Protein AF-A0A975PNK2-F1 (afdb_monomer_lite)

Organism: NCBI:txid2829501

pLDDT: mean 80.33, std 20.35, range [33.38, 98.0]

Structure (mmCIF, N/CA/C/O backbone):
data_AF-A0A975PNK2-F1
#
_entry.id   AF-A0A975PNK2-F1
#
loop_
_atom_site.group_PDB
_atom_site.id
_atom_site.type_symbol
_atom_site.label_atom_id
_atom_site.label_alt_id
_atom_site.label_comp_id
_atom_site.label_asym_id
_atom_site.label_entity_id
_atom_site.label_seq_id
_atom_site.pdbx_PDB_ins_code
_atom_site.Cartn_x
_atom_site.Cartn_y
_atom_site.Cartn_z
_atom_site.occupancy
_atom_site.B_iso_or_equiv
_atom_site.auth_seq_id
_atom_site.auth_comp_id
_atom_site.auth_asym_id
_atom_site.auth_atom_id
_atom_site.pdbx_PDB_model_num
ATOM 1 N N . MET A 1 1 ? -70.128 20.654 39.897 1.00 52.03 1 MET A N 1
ATOM 2 C CA . MET A 1 1 ? -69.441 19.421 39.437 1.00 52.03 1 MET A CA 1
ATOM 3 C C . MET A 1 1 ? -69.394 19.370 37.904 1.00 52.03 1 MET A C 1
ATOM 5 O O . MET A 1 1 ? -70.321 18.824 37.330 1.00 52.03 1 MET A O 1
ATOM 9 N N . ARG A 1 2 ? -68.395 19.964 37.215 1.00 53.97 2 ARG A N 1
ATOM 10 C CA . ARG A 1 2 ? -68.144 19.715 35.762 1.00 53.97 2 ARG A CA 1
ATOM 11 C C . ARG A 1 2 ? -66.896 20.403 35.161 1.00 53.97 2 ARG A C 1
ATOM 13 O O . ARG A 1 2 ? -66.920 20.783 34.005 1.00 53.97 2 ARG A O 1
ATOM 20 N N . MET A 1 3 ? -65.796 20.596 35.894 1.00 50.62 3 MET A N 1
ATOM 21 C CA . MET A 1 3 ? -64.597 21.249 35.306 1.00 50.62 3 MET A CA 1
ATOM 22 C C . MET A 1 3 ? -63.250 20.620 35.673 1.00 50.62 3 MET A C 1
ATOM 24 O O . MET A 1 3 ? -62.228 21.007 35.120 1.00 50.62 3 MET A O 1
ATOM 28 N N . ARG A 1 4 ? -63.224 19.601 36.540 1.00 52.56 4 ARG A N 1
ATOM 29 C CA . ARG A 1 4 ? -61.967 19.041 37.065 1.00 52.56 4 ARG A CA 1
ATOM 30 C C . ARG A 1 4 ? -61.404 17.856 36.269 1.00 52.56 4 ARG A C 1
ATOM 32 O O . ARG A 1 4 ? -60.333 17.375 36.599 1.00 52.56 4 ARG A O 1
ATOM 39 N N . ASN A 1 5 ? -62.102 17.418 35.214 1.00 48.91 5 ASN A N 1
ATOM 40 C CA . ASN A 1 5 ? -61.759 16.206 34.453 1.00 48.91 5 ASN A CA 1
ATOM 41 C C . ASN A 1 5 ? -61.168 16.466 33.056 1.00 48.91 5 ASN A C 1
ATOM 43 O O . ASN A 1 5 ? -60.906 15.519 32.327 1.00 48.91 5 ASN A O 1
ATOM 47 N N . ARG A 1 6 ? -60.979 17.733 32.658 1.00 50.03 6 ARG A N 1
ATOM 48 C CA . ARG A 1 6 ? -60.412 18.084 31.340 1.00 50.03 6 ARG A CA 1
ATOM 49 C C . ARG A 1 6 ? -58.911 18.382 31.371 1.00 50.03 6 ARG A C 1
ATOM 51 O O . ARG A 1 6 ? -58.264 18.269 30.340 1.00 50.03 6 ARG A O 1
ATOM 58 N N . PHE A 1 7 ? -58.349 18.695 32.540 1.00 49.88 7 PHE A N 1
ATOM 59 C CA . PHE A 1 7 ? -56.922 19.011 32.671 1.00 49.88 7 PHE A CA 1
ATOM 60 C C . PHE A 1 7 ? -56.021 17.773 32.749 1.00 49.88 7 PHE A C 1
ATOM 62 O O . PHE A 1 7 ? -54.889 17.824 32.283 1.00 49.88 7 PHE A O 1
ATOM 69 N N . LEU A 1 8 ? -56.520 16.640 33.259 1.00 49.03 8 LEU A N 1
ATOM 70 C CA . LEU A 1 8 ? -55.708 15.422 33.375 1.00 49.03 8 LEU A CA 1
ATOM 71 C C . LEU A 1 8 ? -55.442 14.743 32.019 1.00 49.03 8 LEU A C 1
ATOM 73 O O . LEU A 1 8 ? -54.399 14.126 31.832 1.00 49.03 8 LEU A O 1
ATOM 77 N N . ALA A 1 9 ? -56.359 14.891 31.058 1.00 51.78 9 ALA A N 1
ATOM 78 C CA . ALA A 1 9 ? -56.217 14.299 29.727 1.00 51.78 9 ALA A CA 1
ATOM 79 C C . ALA A 1 9 ? -55.150 15.002 28.867 1.00 51.78 9 ALA A C 1
ATOM 81 O O . ALA A 1 9 ? -54.620 14.401 27.938 1.00 51.78 9 ALA A O 1
ATOM 82 N N . LEU A 1 10 ? -54.810 16.257 29.182 1.00 51.44 10 LEU A N 1
ATOM 83 C CA . LEU A 1 10 ? -53.887 17.061 28.376 1.00 51.44 10 LEU A CA 1
ATOM 84 C C . LEU A 1 10 ? -52.414 16.865 28.773 1.00 51.44 10 LEU A C 1
ATOM 86 O O . LEU A 1 10 ? -51.530 17.112 27.961 1.00 51.44 10 LEU A O 1
ATOM 90 N N . VAL A 1 11 ? -52.141 16.362 29.983 1.00 52.81 11 VAL A N 1
ATOM 91 C CA . VAL A 1 11 ? -50.771 16.077 30.453 1.00 52.81 11 VAL A CA 1
ATOM 92 C C . VAL A 1 11 ? -50.306 14.677 30.030 1.00 52.81 11 VAL A C 1
ATOM 94 O O . VAL A 1 11 ? -49.138 14.499 29.697 1.00 52.81 11 VAL A O 1
ATOM 97 N N . LEU A 1 12 ? -51.210 13.691 29.950 1.00 49.44 12 LEU A N 1
ATOM 98 C CA . LEU A 1 12 ? -50.848 12.320 29.555 1.00 49.44 12 LEU A CA 1
ATOM 99 C C . LEU A 1 12 ? -50.609 12.143 28.042 1.00 49.44 12 LEU A C 1
ATOM 101 O O . LEU A 1 12 ? -49.953 11.188 27.640 1.00 49.44 12 LEU A O 1
ATOM 105 N N . GLY A 1 13 ? -51.112 13.054 27.201 1.00 52.12 13 GLY A N 1
ATOM 106 C CA . GLY A 1 13 ? -50.924 12.999 25.744 1.00 52.12 13 GLY A CA 1
ATOM 107 C C . GLY A 1 13 ? -49.575 13.538 25.247 1.00 52.12 13 GLY A C 1
ATOM 108 O O . GLY A 1 13 ? -49.188 13.250 24.119 1.00 52.12 13 GLY A O 1
ATOM 109 N N . GLY A 1 14 ? -48.846 14.303 26.068 1.00 50.75 14 GLY A N 1
ATOM 110 C CA . GLY A 1 14 ? -47.602 14.968 25.655 1.00 50.75 14 GLY A CA 1
ATOM 111 C C . GLY A 1 14 ? -46.345 14.092 25.699 1.00 50.75 14 GLY A C 1
ATOM 112 O O . GLY A 1 14 ? -45.368 14.398 25.023 1.00 50.75 14 GLY A O 1
ATOM 113 N N . MET A 1 15 ? -46.350 12.991 26.460 1.00 53.91 15 MET A N 1
ATOM 114 C CA . MET A 1 15 ? -45.151 12.159 26.670 1.00 53.91 15 MET A CA 1
ATOM 115 C C . MET A 1 15 ? -44.898 11.099 25.585 1.00 53.91 15 MET A C 1
ATOM 117 O O . MET A 1 15 ? -43.818 10.520 25.552 1.00 53.91 15 MET A O 1
ATOM 121 N N . LEU A 1 16 ? -45.841 10.865 24.666 1.00 53.50 16 LEU A N 1
ATOM 122 C CA . LEU A 1 16 ? -45.687 9.889 23.572 1.00 53.50 16 LEU A CA 1
ATOM 123 C C . LEU A 1 16 ? -45.170 10.502 22.260 1.00 53.50 16 LEU A C 1
ATOM 125 O O . LEU A 1 16 ? -44.978 9.785 21.283 1.00 53.50 16 LEU A O 1
ATOM 129 N N . ALA A 1 17 ? -44.893 11.808 22.242 1.00 49.78 17 ALA A N 1
ATOM 130 C CA . ALA A 1 17 ? -44.307 12.506 21.098 1.00 49.78 17 ALA A CA 1
ATOM 131 C C . ALA A 1 17 ? -42.778 12.655 21.209 1.00 49.78 17 ALA A C 1
ATOM 133 O O . ALA A 1 17 ? -42.197 13.570 20.625 1.00 49.78 17 ALA A O 1
ATOM 134 N N . ALA A 1 18 ? -42.105 11.752 21.928 1.00 57.41 18 ALA A N 1
ATOM 135 C CA . ALA A 1 18 ? -40.677 11.533 21.735 1.00 57.41 18 ALA A CA 1
ATOM 136 C C . ALA A 1 18 ? -40.495 10.823 20.387 1.00 57.41 18 ALA A C 1
ATOM 138 O O . ALA A 1 18 ? -40.277 9.615 20.318 1.00 57.41 18 ALA A O 1
ATOM 139 N N . GLY A 1 19 ? -40.664 11.578 19.297 1.00 59.12 19 GLY A N 1
ATOM 140 C CA . GLY A 1 19 ? -40.259 11.127 17.979 1.00 59.12 19 GLY A CA 1
ATOM 141 C C . GLY A 1 19 ? -38.812 10.682 18.096 1.00 59.12 19 GLY A C 1
ATOM 142 O O . GLY A 1 19 ? -37.966 11.450 18.557 1.00 59.12 19 GLY A O 1
ATOM 143 N N . THR A 1 20 ? -38.530 9.429 17.741 1.00 57.19 20 THR A N 1
ATOM 144 C CA . THR A 1 20 ? -37.154 8.992 17.556 1.00 57.19 20 THR A CA 1
ATOM 145 C C . THR A 1 20 ? -36.560 9.974 16.564 1.00 57.19 20 THR A C 1
ATOM 147 O O . THR A 1 20 ? -36.955 9.971 15.395 1.00 57.19 20 THR A O 1
ATOM 150 N N . ALA A 1 21 ? -35.680 10.858 17.030 1.00 58.59 21 ALA A N 1
ATOM 151 C CA . ALA A 1 21 ? -34.795 11.579 16.147 1.00 58.59 21 ALA A CA 1
ATOM 152 C C . ALA A 1 21 ? -33.975 10.480 15.480 1.00 58.59 21 ALA A C 1
ATOM 154 O O . ALA A 1 21 ? -33.000 9.981 16.037 1.00 58.59 21 ALA A O 1
ATOM 155 N N . GLN A 1 22 ? -34.470 10.022 14.331 1.00 54.81 22 GLN A N 1
ATOM 156 C CA . GLN A 1 22 ? -33.715 9.295 13.338 1.00 54.81 22 GLN A CA 1
ATOM 157 C C . GLN A 1 22 ? -32.619 10.287 12.978 1.00 54.81 22 GLN A C 1
ATOM 159 O O . GLN A 1 22 ? -32.809 11.141 12.116 1.00 54.81 22 GLN A O 1
ATOM 164 N N . ALA A 1 23 ? -31.532 10.283 13.758 1.00 57.59 23 ALA A N 1
ATOM 165 C CA . ALA A 1 23 ? -30.304 10.936 13.369 1.00 57.59 23 ALA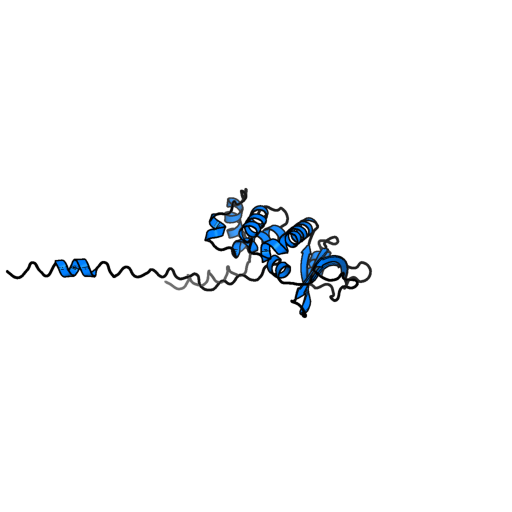 A CA 1
ATOM 166 C C . ALA A 1 23 ? -30.079 10.403 11.969 1.00 57.59 23 ALA A C 1
ATOM 168 O O . ALA A 1 23 ? -29.980 9.183 11.825 1.00 57.59 23 ALA A O 1
ATOM 169 N N . CYS A 1 24 ? -30.188 11.284 10.970 1.00 55.19 24 CYS A N 1
ATOM 170 C CA . CYS A 1 24 ? -30.027 10.929 9.576 1.00 55.19 24 CYS A CA 1
ATOM 171 C C . CYS A 1 24 ? -28.773 10.074 9.534 1.00 55.19 24 CYS A C 1
ATOM 173 O O . CYS A 1 24 ? -27.677 10.593 9.763 1.00 55.19 24 CYS A O 1
ATOM 175 N N . ALA A 1 25 ? -28.951 8.756 9.394 1.00 52.91 25 ALA A N 1
ATOM 176 C CA . ALA A 1 25 ? -27.829 7.856 9.283 1.00 52.91 25 ALA A CA 1
ATOM 177 C C . ALA A 1 25 ? -27.028 8.455 8.140 1.00 52.91 25 ALA A C 1
ATOM 179 O O . ALA A 1 25 ? -27.616 8.769 7.103 1.00 52.91 25 ALA A O 1
ATOM 180 N N . PHE A 1 26 ? -25.757 8.761 8.389 1.00 57.25 26 PHE A N 1
ATOM 181 C CA . PHE A 1 26 ? -24.857 9.315 7.392 1.00 57.25 26 PHE A CA 1
ATOM 182 C C . PHE A 1 26 ? -24.770 8.252 6.291 1.00 57.25 26 PHE A C 1
ATOM 184 O O . PHE A 1 26 ? -24.004 7.298 6.371 1.00 57.25 26 PHE A O 1
ATOM 191 N N . HIS A 1 27 ? -25.717 8.308 5.362 1.00 50.09 27 HIS A N 1
ATOM 192 C CA . HIS A 1 27 ? -25.987 7.263 4.401 1.00 50.09 27 HIS A CA 1
ATOM 193 C C . HIS A 1 27 ? -25.069 7.551 3.223 1.00 50.09 27 HIS A C 1
ATOM 195 O O . HIS A 1 27 ? -25.204 8.594 2.585 1.00 50.09 27 HIS A O 1
ATOM 201 N N . GLY A 1 28 ? -24.144 6.633 2.942 1.00 52.41 28 GLY A N 1
ATOM 202 C CA . GLY A 1 28 ? -23.618 6.492 1.586 1.00 52.41 28 GLY A CA 1
ATOM 203 C C . GLY A 1 28 ? -22.132 6.740 1.353 1.00 52.41 28 GLY A C 1
ATOM 204 O O . GLY A 1 28 ? -21.769 6.918 0.196 1.00 52.41 28 GLY A O 1
ATOM 205 N N . TYR A 1 29 ? -21.260 6.721 2.366 1.00 64.44 29 TYR A N 1
ATOM 206 C CA . TYR A 1 29 ? -19.831 6.533 2.087 1.00 64.44 29 TYR A CA 1
ATOM 207 C C . TYR A 1 29 ? -19.440 5.077 2.335 1.00 64.44 29 TYR A C 1
ATOM 209 O O . TYR A 1 29 ? -19.309 4.650 3.480 1.00 64.44 29 TYR A O 1
ATOM 217 N N . THR A 1 30 ? -19.288 4.310 1.254 1.00 67.88 30 THR A N 1
ATOM 218 C CA . THR A 1 30 ? -18.562 3.037 1.279 1.00 67.88 30 THR A CA 1
ATOM 219 C C . THR A 1 30 ? -17.113 3.359 0.927 1.00 67.88 30 THR A C 1
ATOM 221 O O . THR A 1 30 ? -16.853 3.745 -0.215 1.00 67.88 30 THR A O 1
ATOM 224 N N . PRO A 1 31 ? -16.173 3.260 1.879 1.00 71.19 31 PRO A N 1
ATOM 225 C CA . PRO A 1 31 ? -14.774 3.534 1.601 1.00 71.19 31 PRO A CA 1
ATOM 226 C C . PRO A 1 31 ? -14.265 2.594 0.511 1.00 71.19 31 PRO A C 1
ATOM 228 O O . PRO A 1 31 ? -14.557 1.398 0.526 1.00 71.19 31 PRO A O 1
ATOM 231 N N . ASN A 1 32 ? -13.468 3.123 -0.418 1.00 80.94 32 ASN A N 1
ATOM 232 C CA . ASN A 1 32 ? -12.784 2.275 -1.389 1.00 80.94 32 ASN A CA 1
ATOM 233 C C . ASN A 1 32 ? -11.847 1.295 -0.656 1.00 80.94 32 ASN A C 1
ATOM 235 O O . ASN A 1 32 ? -11.165 1.727 0.290 1.00 80.94 32 ASN A O 1
ATOM 239 N N . PRO A 1 33 ? -11.734 0.035 -1.123 1.00 86.88 33 PRO A N 1
ATOM 240 C CA . PRO A 1 33 ? -10.763 -0.919 -0.600 1.00 86.88 33 PRO A CA 1
ATOM 241 C C . PRO A 1 33 ? -9.358 -0.314 -0.539 1.00 86.88 33 PRO A C 1
ATOM 243 O O . PRO A 1 33 ? -8.929 0.412 -1.447 1.00 86.88 33 PRO A O 1
ATOM 246 N N . THR A 1 34 ? -8.650 -0.540 0.560 1.00 92.62 34 THR A N 1
ATOM 247 C CA . THR A 1 34 ? -7.260 -0.103 0.724 1.00 92.62 34 THR A CA 1
ATOM 248 C C . THR A 1 34 ? -6.310 -1.145 0.170 1.00 92.62 34 THR A C 1
ATOM 250 O O . THR A 1 34 ? -6.695 -2.272 -0.131 1.00 92.62 34 THR A O 1
ATOM 253 N N . LEU A 1 35 ? -5.031 -0.772 0.100 1.00 92.94 35 LEU A N 1
ATOM 254 C CA . LEU A 1 35 ? -3.950 -1.710 -0.170 1.00 92.94 35 LEU A CA 1
ATOM 255 C C . LEU A 1 35 ? -4.011 -2.925 0.764 1.00 92.94 35 LEU A C 1
ATOM 257 O O . LEU A 1 35 ? -3.839 -4.044 0.303 1.00 92.94 35 LEU A O 1
ATOM 261 N N . VAL A 1 36 ? -4.315 -2.724 2.049 1.00 93.94 36 VAL A N 1
ATOM 262 C CA . VAL A 1 36 ? -4.419 -3.831 3.004 1.00 93.94 36 VAL A CA 1
ATOM 263 C C . VAL A 1 36 ? -5.571 -4.760 2.634 1.00 93.94 36 VAL A C 1
ATOM 265 O O . VAL A 1 36 ? -5.380 -5.962 2.662 1.00 93.94 36 VAL A O 1
ATOM 268 N N . ASP A 1 37 ? -6.735 -4.257 2.216 1.00 91.62 37 ASP A N 1
ATOM 269 C CA . ASP A 1 37 ? -7.829 -5.152 1.799 1.00 91.62 37 ASP A CA 1
ATOM 270 C C . ASP A 1 37 ? -7.468 -5.971 0.567 1.00 91.62 37 ASP A C 1
ATOM 272 O O . ASP A 1 37 ? -7.806 -7.150 0.495 1.00 91.62 37 ASP A O 1
ATOM 276 N N . VAL A 1 38 ? -6.758 -5.365 -0.389 1.00 89.69 38 VAL A N 1
ATOM 277 C CA . VAL A 1 38 ? -6.241 -6.088 -1.555 1.00 89.69 38 VAL A CA 1
ATOM 278 C C . VAL A 1 38 ? -5.294 -7.194 -1.096 1.00 89.69 38 VAL A C 1
ATOM 280 O O . VAL A 1 38 ? -5.476 -8.344 -1.478 1.00 89.69 38 VAL A O 1
ATOM 283 N N . LEU A 1 39 ? -4.349 -6.878 -0.209 1.00 91.94 39 LEU A N 1
ATOM 284 C CA . LEU A 1 39 ? -3.411 -7.848 0.357 1.00 91.94 39 LEU A CA 1
ATOM 285 C C . LEU A 1 39 ? -4.099 -8.968 1.148 1.00 91.94 39 LEU A C 1
ATOM 287 O O . LEU A 1 39 ? -3.699 -10.122 1.052 1.00 91.94 39 LEU A O 1
ATOM 291 N N . LEU A 1 40 ? -5.143 -8.652 1.916 1.00 90.19 40 LEU A N 1
ATOM 292 C CA . LEU A 1 40 ? -5.890 -9.638 2.697 1.00 90.19 40 LEU A CA 1
ATOM 293 C C . LEU A 1 40 ? -6.836 -10.489 1.836 1.00 90.19 40 LEU A C 1
ATOM 295 O O . LEU A 1 40 ? -7.262 -11.539 2.303 1.00 90.19 40 LEU A O 1
ATOM 299 N N . SER A 1 41 ? -7.198 -10.059 0.626 1.00 87.19 41 SER A N 1
ATOM 300 C CA . SER A 1 41 ? -8.166 -10.769 -0.229 1.00 87.19 41 SER A CA 1
ATOM 301 C C . SER A 1 41 ? -7.544 -11.503 -1.415 1.00 87.19 41 SER A C 1
ATOM 303 O O . SER A 1 41 ? -8.196 -12.365 -2.001 1.00 87.19 41 SER A O 1
ATOM 305 N N . THR A 1 42 ? -6.303 -11.184 -1.776 1.00 88.00 42 THR A N 1
ATOM 306 C CA . THR A 1 42 ? -5.601 -11.830 -2.887 1.00 88.00 42 THR A CA 1
ATOM 307 C C . THR A 1 42 ? -4.839 -13.078 -2.440 1.00 88.00 42 THR A C 1
ATOM 309 O O . THR A 1 42 ? -4.334 -13.175 -1.322 1.00 88.00 42 THR A O 1
ATOM 312 N N . GLU A 1 43 ? -4.726 -14.037 -3.353 1.00 88.50 43 GLU A N 1
ATOM 313 C CA . GLU A 1 43 ? -3.989 -15.287 -3.156 1.00 88.50 43 GLU A CA 1
ATOM 314 C C . GLU A 1 43 ? -2.547 -15.205 -3.670 1.00 88.50 43 GLU A C 1
ATOM 316 O O . GLU A 1 43 ? -1.767 -16.134 -3.461 1.00 88.50 43 GLU A O 1
ATOM 321 N N . GLN A 1 44 ? -2.193 -14.140 -4.399 1.00 93.00 44 GLN A N 1
ATOM 322 C CA . GLN A 1 44 ? -0.873 -14.000 -5.006 1.00 93.00 44 GLN A CA 1
ATOM 323 C C . GLN A 1 44 ? -0.383 -12.560 -4.927 1.00 93.00 44 GLN A C 1
ATOM 325 O O . GLN A 1 44 ? -0.997 -11.644 -5.478 1.00 93.00 44 GLN A O 1
ATOM 330 N N . VAL A 1 45 ? 0.754 -12.385 -4.258 1.00 95.06 45 VAL A N 1
ATOM 331 C CA . VAL A 1 45 ? 1.411 -11.092 -4.060 1.00 95.06 45 VAL A CA 1
ATOM 332 C C . VAL A 1 45 ? 2.900 -11.273 -4.249 1.00 95.06 45 VAL A C 1
ATOM 334 O O . VAL A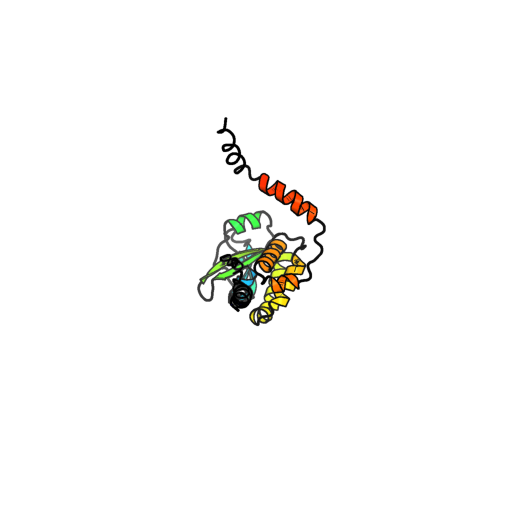 1 45 ? 3.505 -12.166 -3.654 1.00 95.06 45 VAL A O 1
ATOM 337 N N . ALA A 1 46 ? 3.505 -10.380 -5.020 1.00 96.50 46 ALA A N 1
ATOM 338 C CA . ALA A 1 46 ? 4.940 -10.365 -5.212 1.00 96.50 46 ALA A CA 1
ATOM 339 C C . ALA A 1 46 ? 5.496 -8.945 -5.183 1.00 96.50 46 ALA A C 1
ATOM 341 O O . ALA A 1 46 ? 4.811 -7.958 -5.454 1.00 96.50 46 ALA A O 1
ATOM 342 N N . ILE A 1 47 ? 6.774 -8.873 -4.850 1.00 97.75 47 ILE A N 1
ATOM 343 C CA . ILE A 1 47 ? 7.603 -7.690 -4.959 1.00 97.75 47 ILE A CA 1
ATOM 344 C C . ILE A 1 47 ? 8.482 -7.888 -6.182 1.00 97.75 47 ILE A C 1
ATOM 346 O O . ILE A 1 47 ? 9.153 -8.914 -6.335 1.00 97.75 47 ILE A O 1
ATOM 350 N N . VAL A 1 48 ? 8.485 -6.888 -7.048 1.00 97.94 48 VAL A N 1
ATOM 351 C CA . VAL A 1 48 ? 9.285 -6.866 -8.266 1.00 97.94 48 VAL A CA 1
ATOM 352 C C . VAL A 1 48 ? 10.091 -5.579 -8.330 1.00 97.94 48 VAL A C 1
ATOM 354 O O . VAL A 1 48 ? 9.772 -4.593 -7.670 1.00 97.94 48 VAL A O 1
ATOM 357 N N . LYS A 1 49 ? 11.143 -5.565 -9.138 1.00 96.94 49 LYS A N 1
ATOM 358 C CA . LYS A 1 49 ? 11.936 -4.364 -9.418 1.00 96.94 49 LYS A CA 1
ATOM 359 C C . LYS A 1 49 ? 12.015 -4.145 -10.912 1.00 96.94 49 LYS A C 1
ATOM 361 O O . LYS A 1 49 ? 11.876 -5.090 -11.688 1.00 96.94 49 LYS A O 1
ATOM 366 N N . ARG A 1 50 ? 12.263 -2.907 -11.336 1.00 96.50 50 ARG A N 1
ATOM 367 C CA . ARG A 1 50 ? 12.435 -2.618 -12.761 1.00 96.50 50 ARG A CA 1
ATOM 368 C C . ARG A 1 50 ? 13.588 -3.443 -13.332 1.00 96.50 50 ARG A C 1
ATOM 370 O O . ARG A 1 50 ? 14.679 -3.431 -12.761 1.00 96.50 50 ARG A O 1
ATOM 377 N N . SER A 1 51 ? 13.350 -4.120 -14.455 1.00 95.19 51 SER A N 1
ATOM 378 C CA . SER A 1 51 ? 14.391 -4.941 -15.064 1.00 95.19 51 SER A CA 1
ATOM 379 C C . SER A 1 51 ? 15.503 -4.072 -15.646 1.00 95.19 51 SER A C 1
ATOM 381 O O . SER A 1 51 ? 15.259 -3.058 -16.310 1.00 95.19 51 SER A O 1
ATOM 383 N N . ALA A 1 52 ? 16.747 -4.477 -15.391 1.00 92.44 52 ALA A N 1
ATOM 384 C CA . ALA A 1 52 ? 17.916 -3.861 -16.014 1.00 92.44 52 ALA A CA 1
ATOM 385 C C . ALA A 1 52 ? 18.099 -4.332 -17.468 1.00 92.44 52 ALA A C 1
ATOM 387 O O . ALA A 1 52 ? 18.704 -3.619 -18.269 1.00 92.44 52 ALA A O 1
ATOM 388 N N . ALA A 1 53 ? 17.580 -5.520 -17.801 1.00 93.56 53 ALA A N 1
ATOM 389 C CA . ALA A 1 53 ? 17.671 -6.111 -19.132 1.00 93.56 53 ALA A CA 1
ATOM 390 C C . ALA A 1 53 ? 16.552 -5.615 -20.064 1.00 93.56 53 ALA A C 1
ATOM 392 O O . ALA A 1 53 ? 16.817 -5.333 -21.232 1.00 93.56 53 ALA A O 1
ATOM 393 N N . ASP A 1 54 ? 15.326 -5.457 -19.548 1.00 93.56 54 ASP A N 1
ATOM 394 C CA . ASP A 1 54 ? 14.198 -4.871 -20.282 1.00 93.56 54 ASP A CA 1
ATOM 395 C C . ASP A 1 54 ? 13.610 -3.660 -19.533 1.00 93.56 54 ASP A C 1
ATOM 397 O O . ASP A 1 54 ? 12.866 -3.827 -18.568 1.00 93.56 54 ASP A O 1
ATOM 401 N N . PRO A 1 55 ? 13.835 -2.418 -20.002 1.00 89.94 55 PRO A N 1
ATOM 402 C CA . PRO A 1 55 ? 13.274 -1.224 -19.370 1.00 89.94 55 PRO A CA 1
ATOM 403 C C . PRO A 1 55 ? 11.738 -1.191 -19.290 1.00 89.94 55 PRO A C 1
ATOM 405 O O . PRO A 1 55 ? 11.184 -0.357 -18.564 1.00 89.94 55 PRO A O 1
ATOM 408 N N . ARG A 1 56 ? 11.036 -2.025 -20.064 1.00 93.69 56 ARG A N 1
ATOM 409 C CA . ARG A 1 56 ? 9.570 -2.141 -20.037 1.00 93.69 56 ARG A CA 1
ATOM 410 C C . ARG A 1 56 ? 9.079 -3.283 -19.150 1.00 93.69 56 ARG A C 1
ATOM 412 O O . ARG A 1 56 ? 7.871 -3.388 -18.960 1.00 93.69 56 ARG A O 1
ATOM 419 N N . GLY A 1 57 ? 9.984 -4.100 -18.622 1.00 95.56 57 GLY A N 1
ATOM 420 C CA . GLY A 1 57 ? 9.679 -5.266 -17.808 1.00 95.56 57 GLY A CA 1
ATOM 421 C C . GLY A 1 57 ? 10.112 -5.125 -16.352 1.00 95.56 57 GLY A C 1
ATOM 422 O O . GLY A 1 57 ? 10.697 -4.126 -15.915 1.00 95.56 57 GLY A O 1
ATOM 423 N N . TYR A 1 58 ? 9.827 -6.188 -15.613 1.00 97.31 58 TYR A N 1
ATOM 424 C CA . TYR A 1 58 ? 10.133 -6.347 -14.203 1.00 97.31 58 TYR A CA 1
ATOM 425 C C . TYR A 1 58 ? 10.922 -7.638 -13.979 1.00 97.31 58 TYR A C 1
ATOM 427 O O . TYR A 1 58 ? 10.666 -8.636 -14.648 1.00 97.31 58 TYR A O 1
ATOM 435 N N . ASP A 1 59 ? 11.828 -7.616 -13.004 1.00 96.56 59 ASP A N 1
ATOM 436 C CA . ASP A 1 59 ? 12.469 -8.816 -12.469 1.00 96.56 59 ASP A CA 1
ATOM 437 C C . ASP A 1 59 ? 11.840 -9.144 -11.099 1.00 96.56 59 ASP A C 1
ATOM 439 O O . ASP A 1 59 ? 11.640 -8.222 -10.291 1.00 96.56 59 ASP A O 1
ATOM 443 N N . PRO A 1 60 ? 11.537 -10.421 -10.798 1.00 96.69 60 PRO A N 1
ATOM 444 C CA . PRO A 1 60 ? 11.020 -10.807 -9.491 1.00 96.69 60 PRO A CA 1
ATOM 445 C C . PRO A 1 60 ? 12.073 -10.576 -8.398 1.00 96.69 60 PRO A C 1
ATOM 447 O O . PRO A 1 60 ? 13.269 -10.793 -8.604 1.00 96.69 60 PRO A O 1
ATOM 450 N N . VAL A 1 61 ? 11.624 -10.111 -7.231 1.00 96.44 61 VAL A N 1
ATOM 451 C CA . VAL A 1 61 ? 12.471 -9.907 -6.042 1.00 96.44 61 VAL A CA 1
ATOM 452 C C . VAL A 1 61 ? 12.077 -10.879 -4.940 1.00 96.44 61 VAL A C 1
ATOM 454 O O . VAL A 1 61 ? 12.935 -11.571 -4.402 1.00 96.44 61 VAL A O 1
ATOM 457 N N . ALA A 1 62 ? 10.788 -10.928 -4.607 1.00 96.06 62 ALA A N 1
ATOM 458 C CA . ALA A 1 62 ? 10.253 -11.815 -3.584 1.00 96.06 62 ALA A CA 1
ATOM 459 C C . ALA A 1 62 ? 8.783 -12.128 -3.865 1.00 96.06 62 ALA A C 1
ATOM 461 O O . ALA A 1 62 ? 8.055 -11.293 -4.398 1.00 96.06 62 ALA A O 1
ATOM 462 N N . THR A 1 63 ? 8.328 -13.309 -3.459 1.00 95.62 63 THR A N 1
ATOM 463 C CA . THR A 1 63 ? 6.900 -13.652 -3.440 1.00 95.62 63 THR A CA 1
ATOM 464 C C . THR A 1 63 ? 6.431 -13.628 -1.991 1.00 95.62 63 THR A C 1
ATOM 466 O O . THR A 1 63 ? 7.000 -14.329 -1.158 1.00 95.62 63 THR A O 1
ATOM 469 N N . LEU A 1 64 ? 5.433 -12.797 -1.680 1.00 94.31 64 LEU A N 1
ATOM 470 C CA . LEU A 1 64 ? 4.892 -12.667 -0.322 1.00 94.31 64 LEU A CA 1
ATOM 471 C C . LEU A 1 64 ? 3.806 -13.714 -0.053 1.00 94.31 64 LEU A C 1
ATOM 473 O O . LEU A 1 64 ? 3.720 -14.233 1.055 1.00 94.31 64 LEU A O 1
ATOM 477 N N . VAL A 1 65 ? 2.987 -14.026 -1.064 1.00 92.94 65 VAL A N 1
ATOM 478 C CA . VAL A 1 65 ? 1.935 -15.055 -1.009 1.00 92.94 65 VAL A CA 1
ATOM 479 C C . VAL A 1 65 ? 1.825 -15.718 -2.374 1.00 92.94 65 VAL A C 1
ATOM 481 O O . VAL A 1 65 ? 1.903 -15.038 -3.398 1.00 92.94 65 VAL A O 1
ATOM 484 N N . GLY A 1 66 ? 1.601 -17.030 -2.379 1.00 91.81 66 GLY A N 1
ATOM 485 C CA . GLY A 1 66 ? 1.429 -17.819 -3.593 1.00 91.81 66 GLY A CA 1
ATOM 486 C C . GLY A 1 66 ? 2.721 -18.497 -4.067 1.00 91.81 66 GLY A C 1
ATOM 487 O O . GLY A 1 66 ? 3.721 -18.506 -3.348 1.00 91.81 66 GLY A O 1
ATOM 488 N N . PRO A 1 67 ? 2.689 -19.132 -5.251 1.00 91.88 67 PRO A N 1
ATOM 489 C CA . PRO A 1 67 ? 3.860 -19.782 -5.830 1.00 91.88 67 PRO A CA 1
ATOM 490 C C . PRO A 1 67 ? 4.916 -18.753 -6.242 1.00 91.88 67 PRO A C 1
ATOM 492 O O . PRO A 1 67 ? 4.580 -17.651 -6.672 1.00 91.88 67 PRO A O 1
ATOM 495 N N . GLU A 1 68 ? 6.188 -19.141 -6.149 1.00 93.62 68 GLU A N 1
ATOM 496 C CA . GLU A 1 68 ? 7.310 -18.292 -6.548 1.00 93.62 68 GLU A CA 1
ATOM 497 C C . GLU A 1 68 ? 7.212 -17.886 -8.026 1.00 93.62 68 GLU A C 1
ATOM 499 O O . GLU A 1 68 ? 7.005 -18.727 -8.905 1.00 93.62 68 GLU A O 1
ATOM 504 N N . LEU A 1 69 ? 7.367 -16.588 -8.295 1.00 91.00 69 LEU A N 1
ATOM 505 C CA . LEU A 1 69 ? 7.379 -16.050 -9.652 1.00 91.00 69 LEU A CA 1
ATOM 506 C C . LEU A 1 69 ? 8.767 -16.157 -10.286 1.00 91.00 69 LEU A C 1
ATOM 508 O O . LEU A 1 69 ? 9.718 -15.526 -9.828 1.00 91.00 69 LEU A O 1
ATOM 512 N N . THR A 1 70 ? 8.856 -16.885 -11.397 1.00 89.62 70 THR A N 1
ATOM 513 C CA . THR A 1 70 ? 10.049 -16.921 -12.258 1.00 89.62 70 THR A CA 1
ATOM 514 C C . THR A 1 70 ? 10.061 -15.807 -13.299 1.00 89.62 70 THR A C 1
ATOM 516 O O . THR A 1 70 ? 11.122 -15.331 -13.695 1.00 89.62 70 THR A O 1
ATOM 519 N N . ASP A 1 71 ? 8.879 -15.391 -13.741 1.00 90.06 71 ASP A N 1
ATOM 520 C CA . ASP A 1 71 ? 8.644 -14.356 -14.735 1.00 90.06 71 ASP A CA 1
ATOM 521 C C . ASP A 1 71 ? 7.479 -13.467 -14.293 1.00 90.06 71 ASP A C 1
ATOM 523 O O . ASP A 1 71 ? 6.557 -13.903 -13.603 1.00 90.06 71 ASP A O 1
ATOM 527 N N . VAL A 1 72 ? 7.546 -12.184 -14.653 1.00 92.81 72 VAL A N 1
ATOM 528 C CA . VAL A 1 72 ? 6.552 -11.188 -14.246 1.00 92.81 72 VAL A CA 1
ATOM 529 C C . VAL A 1 72 ? 5.602 -10.930 -15.420 1.00 92.81 72 VAL A C 1
ATOM 531 O O . VAL A 1 72 ? 6.013 -10.318 -16.408 1.00 92.81 72 VAL A O 1
ATOM 534 N N . PRO A 1 73 ? 4.328 -11.359 -15.351 1.00 89.44 73 PRO A N 1
ATOM 535 C CA . PRO A 1 73 ? 3.402 -11.335 -16.488 1.00 89.44 73 PRO A CA 1
ATOM 536 C C . PRO A 1 73 ? 2.721 -9.965 -16.675 1.00 89.44 73 PRO A C 1
ATOM 538 O O . PRO A 1 73 ? 1.532 -9.884 -16.988 1.00 89.44 73 PRO A O 1
ATOM 541 N N . LEU A 1 74 ? 3.460 -8.874 -16.462 1.00 94.25 74 LEU A N 1
ATOM 542 C CA . LEU A 1 74 ? 3.022 -7.504 -16.720 1.00 94.25 74 LEU A CA 1
ATOM 543 C C . LEU A 1 74 ? 4.216 -6.603 -17.060 1.00 94.25 74 LEU A C 1
ATOM 545 O O . LEU A 1 74 ? 5.329 -6.805 -16.576 1.00 94.25 74 LEU A O 1
ATOM 549 N N . GLY A 1 75 ? 3.968 -5.593 -17.892 1.00 95.25 75 GLY A N 1
ATOM 550 C CA . GLY A 1 75 ? 4.932 -4.528 -18.165 1.00 95.25 75 GLY A CA 1
ATOM 551 C C . GLY A 1 75 ? 4.796 -3.365 -17.184 1.00 95.25 75 GLY A C 1
ATOM 552 O O . GLY A 1 75 ? 3.780 -3.228 -16.507 1.00 95.25 75 GLY A O 1
ATOM 553 N N . VAL A 1 76 ? 5.807 -2.497 -17.160 1.00 96.94 76 VAL A N 1
ATOM 554 C CA . VAL A 1 76 ? 5.827 -1.282 -16.333 1.00 96.94 76 VAL A CA 1
ATOM 555 C C . VAL A 1 76 ? 4.730 -0.314 -16.790 1.00 96.94 76 VAL A C 1
ATOM 557 O O . VAL A 1 76 ? 4.771 0.196 -17.916 1.00 96.94 76 VAL A O 1
ATOM 560 N N . GLY A 1 77 ? 3.772 -0.027 -15.909 1.00 96.25 77 GLY A N 1
ATOM 561 C CA . GLY A 1 77 ? 2.694 0.927 -16.147 1.00 96.25 77 GLY A CA 1
ATOM 562 C C . GLY A 1 77 ? 3.173 2.388 -16.173 1.00 96.25 77 GLY A C 1
ATOM 563 O O . GLY A 1 77 ? 4.252 2.706 -15.663 1.00 96.25 77 GLY A O 1
ATOM 564 N N . PRO A 1 78 ? 2.396 3.330 -16.746 1.00 95.56 78 PRO A N 1
ATOM 565 C CA . PRO A 1 78 ? 2.809 4.733 -16.855 1.00 95.56 78 PRO A CA 1
ATOM 566 C C . PRO A 1 78 ? 3.069 5.407 -15.501 1.00 95.56 78 PRO A C 1
ATOM 568 O O . PRO A 1 78 ? 4.040 6.151 -15.356 1.00 95.56 78 PRO A O 1
ATOM 571 N N . GLU A 1 79 ? 2.226 5.138 -14.500 1.00 93.50 79 GLU A N 1
ATOM 572 C CA . GLU A 1 79 ? 2.372 5.713 -13.158 1.00 93.50 79 GLU A CA 1
ATOM 573 C C . GLU A 1 79 ? 3.612 5.165 -12.447 1.00 93.50 79 GLU A C 1
ATOM 575 O O . GLU A 1 79 ? 4.422 5.939 -11.924 1.00 93.50 79 GLU A O 1
ATOM 580 N N . ALA A 1 80 ? 3.816 3.844 -12.499 1.00 95.81 80 ALA A N 1
ATOM 581 C CA . ALA A 1 80 ? 5.014 3.214 -11.967 1.00 95.81 80 ALA A CA 1
ATOM 582 C C . ALA A 1 80 ? 6.275 3.725 -12.674 1.00 95.81 80 ALA A C 1
ATOM 584 O O . ALA A 1 80 ? 7.244 4.078 -12.007 1.00 95.81 80 ALA A O 1
ATOM 585 N N . ALA A 1 81 ? 6.255 3.876 -14.003 1.00 95.94 81 ALA A N 1
ATOM 586 C CA . ALA A 1 81 ? 7.382 4.410 -14.767 1.00 95.94 81 ALA A CA 1
ATOM 587 C C . ALA A 1 81 ? 7.792 5.821 -14.309 1.00 95.94 81 ALA A C 1
ATOM 589 O O . ALA A 1 81 ? 8.986 6.107 -14.188 1.00 95.94 81 ALA A O 1
ATOM 590 N N . ILE A 1 82 ? 6.822 6.700 -14.030 1.00 95.69 82 ILE A N 1
ATOM 591 C CA . ILE A 1 82 ? 7.086 8.050 -13.509 1.00 95.69 82 ILE A CA 1
ATOM 592 C C . ILE A 1 82 ? 7.743 7.968 -12.127 1.00 95.69 82 ILE A C 1
ATOM 594 O O . ILE A 1 82 ? 8.766 8.620 -11.898 1.00 95.69 82 ILE A O 1
ATOM 598 N N . ARG A 1 83 ? 7.195 7.151 -11.218 1.00 94.88 83 ARG A N 1
ATOM 599 C CA . ARG A 1 83 ? 7.726 7.005 -9.853 1.00 94.88 83 ARG A CA 1
ATOM 600 C C . ARG A 1 83 ? 9.111 6.360 -9.834 1.00 94.88 83 ARG A C 1
ATOM 602 O O . ARG A 1 83 ? 10.008 6.896 -9.193 1.00 94.88 83 ARG A O 1
ATOM 609 N N . LEU A 1 84 ? 9.324 5.295 -10.601 1.00 95.69 84 LEU A N 1
ATOM 610 C CA . LEU A 1 84 ? 10.612 4.606 -10.733 1.00 95.69 84 LEU A CA 1
ATOM 611 C C . LEU A 1 84 ? 11.682 5.491 -11.382 1.00 95.69 84 LEU A C 1
ATOM 613 O O . LEU A 1 84 ? 12.861 5.367 -11.071 1.00 95.69 84 LEU A O 1
ATOM 617 N N . LYS A 1 85 ? 11.305 6.435 -12.254 1.00 94.75 85 LYS A N 1
ATOM 618 C CA . LYS A 1 85 ? 12.254 7.438 -12.758 1.00 94.75 85 LYS A CA 1
ATOM 619 C C . LYS A 1 85 ? 12.722 8.388 -11.650 1.00 94.75 85 LYS A C 1
ATOM 621 O O . LYS A 1 85 ? 13.886 8.778 -11.645 1.00 94.75 85 LYS A O 1
ATOM 626 N N . ALA A 1 86 ? 11.827 8.775 -10.742 1.00 93.88 86 ALA A N 1
ATOM 627 C CA . ALA A 1 86 ? 12.163 9.618 -9.595 1.00 93.88 86 ALA A CA 1
ATOM 628 C C . ALA A 1 86 ? 12.908 8.842 -8.492 1.00 93.88 86 ALA A C 1
ATOM 630 O O . ALA A 1 86 ? 13.709 9.431 -7.770 1.00 93.88 86 ALA A O 1
ATOM 631 N N . GLN A 1 87 ? 12.656 7.536 -8.374 1.00 93.81 87 GLN A N 1
ATOM 632 C CA . GLN A 1 87 ? 13.227 6.644 -7.364 1.00 93.81 87 GLN A CA 1
ATOM 633 C C . GLN A 1 87 ? 13.685 5.321 -8.013 1.00 93.81 87 GLN A C 1
ATOM 635 O O . GLN A 1 87 ? 12.976 4.319 -7.935 1.00 93.81 87 GLN A O 1
ATOM 640 N N . PRO A 1 88 ? 14.868 5.282 -8.658 1.00 91.31 88 PRO A N 1
ATOM 641 C CA . PRO A 1 88 ? 15.304 4.114 -9.436 1.00 91.31 88 PRO A CA 1
ATOM 642 C C . PRO A 1 88 ? 15.527 2.828 -8.633 1.00 91.31 88 PRO A C 1
ATOM 644 O O . PRO A 1 88 ? 15.531 1.751 -9.217 1.00 91.31 88 PRO A O 1
ATOM 647 N N . GLY A 1 89 ? 15.739 2.942 -7.319 1.00 91.56 89 GLY A N 1
ATOM 648 C CA . GLY A 1 89 ? 15.896 1.801 -6.412 1.00 91.56 89 GLY A CA 1
ATOM 649 C C . GLY A 1 89 ? 14.593 1.313 -5.779 1.00 91.56 89 GLY A C 1
ATOM 650 O O . GLY A 1 89 ? 14.645 0.400 -4.967 1.00 91.56 89 GLY A O 1
ATOM 651 N N . ALA A 1 90 ? 13.451 1.925 -6.101 1.00 96.69 90 ALA A N 1
ATOM 652 C CA . ALA A 1 90 ? 12.173 1.521 -5.534 1.00 96.69 90 ALA A CA 1
ATOM 653 C C . ALA A 1 90 ? 11.698 0.184 -6.121 1.00 96.69 90 ALA A C 1
ATOM 655 O O . ALA A 1 90 ? 11.862 -0.092 -7.314 1.00 96.69 90 ALA A O 1
ATOM 656 N N . ASN A 1 91 ? 11.053 -0.612 -5.276 1.00 97.94 91 ASN A N 1
ATOM 657 C CA . ASN A 1 91 ? 10.390 -1.843 -5.677 1.00 97.94 91 ASN A CA 1
ATOM 658 C C . ASN A 1 91 ? 8.918 -1.575 -5.997 1.00 97.94 91 ASN A C 1
ATOM 660 O O . ASN A 1 91 ? 8.358 -0.538 -5.647 1.00 97.94 91 ASN A O 1
ATOM 664 N N . VAL A 1 92 ? 8.271 -2.511 -6.677 1.00 98.00 92 VAL A N 1
ATOM 665 C CA . VAL A 1 92 ? 6.854 -2.451 -7.025 1.00 98.00 92 VAL A CA 1
ATOM 666 C C . VAL A 1 92 ? 6.159 -3.654 -6.413 1.00 98.00 92 VAL A C 1
ATOM 668 O O . VAL A 1 92 ? 6.570 -4.795 -6.606 1.00 98.00 92 VAL A O 1
ATOM 671 N N . LEU A 1 93 ? 5.105 -3.387 -5.654 1.00 97.75 93 LEU A N 1
ATOM 672 C CA . LEU A 1 93 ? 4.168 -4.386 -5.182 1.00 97.75 93 LEU A CA 1
ATOM 673 C C . LEU A 1 93 ? 3.188 -4.691 -6.304 1.00 97.75 93 LEU A C 1
ATOM 675 O O . LEU A 1 93 ? 2.508 -3.787 -6.801 1.00 97.75 93 LEU A O 1
ATOM 679 N N . ILE A 1 94 ? 3.091 -5.961 -6.660 1.00 96.62 94 ILE A N 1
ATOM 680 C CA . ILE A 1 94 ? 2.104 -6.467 -7.603 1.00 96.62 94 ILE A CA 1
ATOM 681 C C . ILE A 1 94 ? 1.242 -7.514 -6.910 1.00 96.62 94 ILE A C 1
ATOM 683 O O . ILE A 1 94 ? 1.706 -8.251 -6.037 1.00 96.62 94 ILE A O 1
ATOM 687 N N . ALA A 1 95 ? -0.019 -7.581 -7.306 1.00 94.69 95 ALA A N 1
ATOM 688 C CA . ALA A 1 95 ? -0.935 -8.602 -6.831 1.00 94.69 95 ALA A CA 1
ATOM 689 C C . ALA A 1 95 ? -1.801 -9.098 -7.978 1.00 94.69 95 ALA A C 1
ATOM 691 O O . ALA A 1 95 ? -1.984 -8.411 -8.988 1.00 94.69 95 ALA A O 1
ATOM 692 N N . ARG A 1 96 ? -2.345 -10.297 -7.808 1.00 92.31 96 ARG A N 1
ATOM 693 C CA . ARG A 1 96 ? -3.343 -10.830 -8.723 1.00 92.31 96 ARG A CA 1
ATOM 694 C C . ARG A 1 96 ? -4.735 -10.363 -8.314 1.00 92.31 96 ARG A C 1
ATOM 696 O O . ARG A 1 96 ? -5.092 -10.426 -7.137 1.00 92.31 96 ARG A O 1
ATOM 703 N N . ASP A 1 97 ? -5.513 -9.889 -9.280 1.00 86.44 97 ASP A N 1
ATOM 704 C CA . ASP A 1 97 ? -6.894 -9.466 -9.050 1.00 86.44 97 ASP A CA 1
ATOM 705 C C . ASP A 1 97 ? -7.808 -10.696 -8.862 1.00 86.44 97 ASP A C 1
ATOM 707 O O . ASP A 1 97 ? -8.277 -11.316 -9.818 1.00 86.44 97 ASP A O 1
ATOM 711 N N . GLY A 1 98 ? -7.991 -11.125 -7.611 1.00 78.00 98 GLY A N 1
ATOM 712 C CA . GLY A 1 98 ? -8.700 -12.363 -7.265 1.00 78.00 98 GLY A CA 1
ATOM 713 C C . GLY A 1 98 ? -7.983 -13.650 -7.712 1.00 78.00 98 GLY A C 1
ATOM 714 O O . GLY A 1 98 ? -6.839 -13.634 -8.168 1.00 78.00 98 GLY A O 1
ATOM 715 N N . SER A 1 99 ? -8.663 -14.799 -7.600 1.00 75.31 99 SER A N 1
ATOM 716 C CA . SER A 1 99 ? -8.052 -16.124 -7.832 1.00 75.31 99 SER A CA 1
ATOM 717 C C . SER A 1 99 ? -7.684 -16.400 -9.299 1.00 75.31 99 SER A C 1
ATOM 719 O O . SER A 1 99 ? -6.858 -17.271 -9.578 1.00 75.31 99 SER A O 1
ATOM 721 N N . TYR A 1 100 ? -8.274 -15.675 -10.261 1.00 78.50 100 TYR A N 1
ATOM 722 C CA . TYR A 1 100 ? -8.043 -15.891 -11.699 1.00 78.50 100 TYR A CA 1
ATOM 723 C C . TYR A 1 100 ? -7.767 -14.627 -12.521 1.00 78.50 100 TYR A C 1
ATOM 725 O O . TYR A 1 100 ? -7.518 -14.747 -13.722 1.00 78.50 100 TYR A O 1
ATOM 733 N N . GLY A 1 101 ? -7.785 -13.435 -11.922 1.00 85.38 101 GLY A N 1
ATOM 734 C CA . GLY A 1 101 ? -7.632 -12.194 -12.675 1.00 85.38 101 GLY A CA 1
ATOM 735 C C . GLY A 1 101 ? -6.199 -11.896 -13.118 1.00 85.38 101 GLY A C 1
ATOM 736 O O . GLY A 1 101 ? -5.271 -12.684 -12.877 1.00 85.38 101 GLY A O 1
ATOM 737 N N . PRO A 1 102 ? -6.022 -10.769 -13.829 1.00 91.62 102 PRO A N 1
ATOM 738 C CA . PRO A 1 102 ? -4.715 -10.311 -14.266 1.00 91.62 102 PRO A CA 1
ATOM 739 C C . PRO A 1 102 ? -3.858 -9.874 -13.076 1.00 91.62 102 PRO A C 1
ATOM 741 O O . PRO A 1 102 ? -4.357 -9.565 -11.992 1.00 91.62 102 PRO A O 1
ATOM 744 N N . TRP A 1 103 ? -2.551 -9.816 -13.303 1.00 93.62 103 TRP A N 1
ATOM 745 C CA . TRP A 1 103 ? -1.655 -9.123 -12.391 1.00 93.62 103 TRP A CA 1
ATOM 746 C C . TRP A 1 103 ? -1.784 -7.616 -12.568 1.00 93.62 103 TRP A C 1
ATOM 748 O O . TRP A 1 103 ? -1.890 -7.118 -13.690 1.00 93.62 103 TRP A O 1
ATOM 758 N N . VAL A 1 104 ? -1.746 -6.898 -11.452 1.00 94.19 104 VAL A N 1
ATOM 759 C CA . VAL A 1 104 ? -1.853 -5.442 -11.412 1.00 94.19 104 VAL A CA 1
ATOM 760 C C . VAL A 1 104 ? -0.769 -4.847 -10.519 1.00 94.19 104 VAL A C 1
ATOM 762 O O . VAL A 1 104 ? -0.365 -5.439 -9.516 1.00 94.19 104 VAL A O 1
ATOM 765 N N . GLU A 1 105 ? -0.299 -3.657 -10.888 1.00 95.56 105 GLU A N 1
ATOM 766 C CA . GLU A 1 105 ? 0.562 -2.839 -10.034 1.00 95.56 105 GLU A CA 1
ATOM 767 C C . GLU A 1 105 ? -0.273 -2.254 -8.895 1.00 95.56 105 GLU A C 1
ATOM 769 O O . GLU A 1 105 ? -1.280 -1.589 -9.129 1.00 95.56 105 GLU A O 1
ATOM 774 N N . ILE A 1 106 ? 0.151 -2.497 -7.656 1.00 94.75 106 ILE A N 1
ATOM 775 C CA . ILE A 1 106 ? -0.543 -2.020 -6.457 1.00 94.75 106 ILE A CA 1
ATOM 776 C C . ILE A 1 106 ? 0.124 -0.759 -5.914 1.00 94.75 106 ILE A C 1
ATOM 778 O O . ILE A 1 106 ? -0.553 0.214 -5.579 1.00 94.75 106 ILE A O 1
ATOM 782 N N . ALA A 1 107 ? 1.454 -0.765 -5.804 1.00 95.75 107 ALA A N 1
ATOM 783 C CA . ALA A 1 107 ? 2.208 0.366 -5.276 1.00 95.75 107 ALA A CA 1
ATOM 784 C C . ALA A 1 107 ? 3.677 0.322 -5.704 1.00 95.75 107 ALA A C 1
ATOM 786 O O . ALA A 1 107 ? 4.280 -0.742 -5.743 1.00 95.75 107 ALA A O 1
ATOM 787 N N . VAL A 1 108 ? 4.286 1.489 -5.928 1.00 97.00 108 VAL A N 1
ATOM 788 C CA . VAL A 1 108 ? 5.752 1.637 -5.914 1.00 97.00 108 VAL A CA 1
ATOM 789 C C . VAL A 1 108 ? 6.184 1.978 -4.485 1.00 97.00 108 VAL A C 1
ATOM 791 O O . VAL A 1 108 ? 5.562 2.824 -3.835 1.00 97.00 108 VAL A O 1
ATOM 794 N N . MET A 1 109 ? 7.218 1.318 -3.982 1.00 97.62 109 MET A N 1
ATOM 795 C CA . MET A 1 109 ? 7.609 1.305 -2.576 1.00 97.62 109 MET A CA 1
ATOM 796 C C . MET A 1 109 ? 9.103 1.575 -2.428 1.00 97.62 109 MET A C 1
ATOM 798 O O . MET A 1 109 ? 9.923 0.987 -3.131 1.00 97.62 109 MET A O 1
ATOM 802 N N . ASP A 1 110 ? 9.446 2.439 -1.478 1.00 96.31 110 ASP A N 1
ATOM 803 C CA . ASP A 1 110 ? 10.789 2.451 -0.907 1.00 96.31 110 ASP A CA 1
ATOM 804 C C . ASP A 1 110 ? 10.926 1.328 0.138 1.00 96.31 110 ASP A C 1
ATOM 806 O O . ASP A 1 110 ? 9.952 0.649 0.481 1.00 96.31 110 ASP A O 1
ATOM 810 N N . ASP A 1 111 ? 12.130 1.161 0.682 1.00 96.31 111 ASP A N 1
ATOM 811 C CA . ASP A 1 111 ? 12.420 0.119 1.674 1.00 96.31 111 ASP A CA 1
ATOM 812 C C . ASP A 1 111 ? 11.537 0.237 2.929 1.00 96.31 111 ASP A C 1
ATOM 814 O O . ASP A 1 111 ? 11.143 -0.767 3.525 1.00 96.31 111 ASP A O 1
ATOM 818 N N . ARG A 1 112 ? 11.184 1.466 3.334 1.00 97.19 112 ARG A N 1
ATOM 819 C CA . ARG A 1 112 ? 10.349 1.706 4.519 1.00 97.19 112 ARG A CA 1
ATOM 820 C C . ARG A 1 112 ? 8.914 1.247 4.281 1.00 97.19 112 ARG A C 1
ATOM 822 O O . ARG A 1 112 ? 8.321 0.604 5.146 1.00 97.19 112 ARG A O 1
ATOM 829 N N . TYR A 1 113 ? 8.351 1.584 3.123 1.00 97.69 113 TYR A N 1
ATOM 830 C CA . TYR A 1 113 ? 7.000 1.182 2.754 1.00 97.69 113 TYR A CA 1
ATOM 831 C C . TYR A 1 113 ? 6.928 -0.326 2.517 1.00 97.69 113 TYR A C 1
ATOM 833 O O . TYR A 1 113 ? 5.993 -0.963 3.000 1.00 97.69 113 TYR A O 1
ATOM 841 N N . GLN A 1 114 ? 7.949 -0.912 1.889 1.00 97.62 114 GLN A N 1
ATOM 842 C CA . GLN A 1 114 ? 8.060 -2.359 1.744 1.00 97.62 114 GLN A CA 1
ATOM 843 C C . GLN A 1 114 ? 8.080 -3.068 3.103 1.00 97.62 114 GLN A C 1
ATOM 845 O O . GLN A 1 114 ? 7.292 -3.986 3.309 1.00 97.62 114 GLN A O 1
ATOM 850 N N . SER A 1 115 ? 8.906 -2.615 4.051 1.00 97.38 115 SER A N 1
ATOM 851 C CA . SER A 1 115 ? 8.956 -3.209 5.393 1.00 97.38 115 SER A CA 1
ATOM 852 C C . SER A 1 115 ? 7.593 -3.153 6.098 1.00 97.38 115 SER A C 1
ATOM 854 O O . SER A 1 115 ? 7.191 -4.114 6.748 1.00 97.38 115 SER A O 1
ATOM 856 N N . MET A 1 116 ? 6.829 -2.070 5.913 1.00 97.81 116 MET A N 1
ATOM 857 C CA . MET A 1 116 ? 5.459 -1.976 6.427 1.00 97.81 116 MET A CA 1
ATOM 858 C C . MET A 1 116 ? 4.511 -2.975 5.744 1.00 97.81 116 MET A C 1
ATOM 860 O O . MET A 1 116 ? 3.675 -3.574 6.416 1.00 97.81 116 MET A O 1
ATOM 864 N N . VAL A 1 117 ? 4.641 -3.185 4.431 1.00 97.62 117 VAL A N 1
ATOM 865 C CA . VAL A 1 117 ? 3.862 -4.201 3.707 1.00 97.62 117 VAL A CA 1
ATOM 866 C C . VAL A 1 117 ? 4.193 -5.605 4.206 1.00 97.62 117 VAL A C 1
ATOM 868 O O . VAL A 1 117 ? 3.280 -6.378 4.473 1.00 97.62 117 VAL A O 1
ATOM 871 N N . GLU A 1 118 ? 5.467 -5.932 4.398 1.00 96.44 118 GLU A N 1
ATOM 872 C CA . GLU A 1 118 ? 5.891 -7.218 4.968 1.00 96.44 118 GLU A CA 1
ATOM 873 C C . GLU A 1 118 ? 5.311 -7.423 6.379 1.00 96.44 118 GLU A C 1
ATOM 875 O O . GLU A 1 118 ? 4.785 -8.492 6.688 1.00 96.44 118 GLU A O 1
ATOM 880 N N . ASP A 1 119 ? 5.298 -6.372 7.202 1.00 97.00 119 ASP A N 1
ATOM 881 C CA . ASP A 1 119 ? 4.632 -6.347 8.507 1.00 97.00 119 ASP A CA 1
ATOM 882 C C . ASP A 1 119 ? 3.119 -6.628 8.417 1.00 97.00 119 ASP A C 1
ATOM 884 O O . ASP A 1 119 ? 2.561 -7.335 9.263 1.00 97.00 119 ASP A O 1
ATOM 888 N N . VAL A 1 120 ? 2.438 -6.050 7.423 1.00 96.50 120 VAL A N 1
ATOM 889 C CA . VAL A 1 120 ? 1.013 -6.296 7.154 1.00 96.50 120 VAL A CA 1
ATOM 890 C C . VAL A 1 120 ? 0.796 -7.759 6.775 1.00 96.50 120 VAL A C 1
ATOM 892 O O . VAL A 1 120 ? -0.089 -8.407 7.332 1.00 96.50 120 VAL A O 1
ATOM 895 N N . MET A 1 121 ? 1.629 -8.301 5.885 1.00 95.06 121 MET A N 1
ATOM 896 C CA . MET A 1 121 ? 1.530 -9.695 5.448 1.00 95.06 121 MET A CA 1
ATOM 897 C C . MET A 1 121 ? 1.779 -10.677 6.591 1.00 95.06 121 MET A C 1
ATOM 899 O O . MET A 1 121 ? 1.049 -11.656 6.724 1.00 95.06 121 MET A O 1
ATOM 903 N N . ALA A 1 122 ? 2.726 -10.380 7.482 1.00 94.94 122 ALA A N 1
ATOM 904 C CA . ALA A 1 122 ? 2.981 -11.192 8.671 1.00 94.94 122 ALA A CA 1
ATOM 905 C C . ALA A 1 122 ? 1.773 -11.276 9.628 1.00 94.94 122 ALA A C 1
ATOM 907 O O . ALA A 1 122 ? 1.684 -12.216 10.412 1.00 94.94 122 ALA A O 1
ATOM 908 N N . ARG A 1 123 ? 0.840 -10.315 9.562 1.00 95.38 123 ARG A N 1
ATOM 909 C CA . ARG A 1 123 ? -0.381 -10.241 10.389 1.00 95.38 123 ARG A CA 1
ATOM 910 C C . ARG A 1 123 ? -1.651 -10.610 9.622 1.00 95.38 123 ARG A C 1
ATOM 912 O O . ARG A 1 123 ? -2.748 -10.513 10.170 1.00 95.38 123 ARG A O 1
ATOM 919 N N . GLN A 1 124 ? -1.520 -11.028 8.360 1.00 91.81 124 GLN A N 1
ATOM 920 C CA . GLN A 1 124 ? -2.646 -11.280 7.460 1.00 91.81 124 GLN A CA 1
ATOM 921 C C . GLN A 1 124 ? -3.676 -12.231 8.079 1.00 91.81 124 GLN A C 1
ATOM 923 O O . GLN A 1 124 ? -4.867 -11.928 8.067 1.00 91.81 124 GLN A O 1
ATOM 928 N N . SER A 1 125 ? -3.213 -13.348 8.648 1.00 90.44 125 SER A N 1
ATOM 929 C CA . SER A 1 125 ? -4.092 -14.368 9.236 1.00 90.44 125 SER A CA 1
ATOM 930 C C . SER A 1 125 ? -4.885 -13.820 10.426 1.00 90.44 125 SER A C 1
ATOM 932 O O . SER A 1 125 ? -6.106 -13.956 10.465 1.00 90.44 125 SER A O 1
ATOM 934 N N . ASP A 1 126 ? -4.224 -13.132 11.358 1.00 92.94 126 ASP A N 1
ATOM 935 C CA . ASP A 1 126 ? -4.870 -12.568 12.551 1.00 92.94 126 ASP A CA 1
ATOM 936 C C . ASP A 1 126 ? -5.927 -11.522 12.166 1.00 92.94 126 ASP A C 1
ATOM 938 O O . ASP A 1 126 ? -7.041 -11.490 12.696 1.00 92.94 126 ASP A O 1
ATOM 942 N N . TRP A 1 127 ? -5.619 -10.686 11.172 1.00 93.94 127 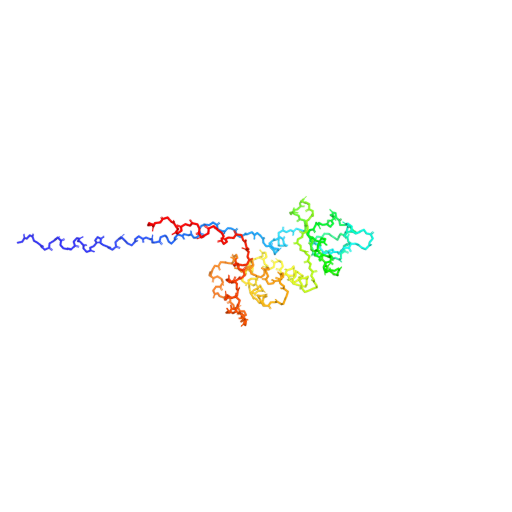TRP A N 1
ATOM 943 C CA . TRP A 1 127 ? -6.548 -9.664 10.693 1.00 93.94 127 TRP A CA 1
ATOM 944 C C . TRP A 1 127 ? -7.731 -10.254 9.922 1.00 93.94 127 TRP A C 1
ATOM 946 O O . TRP A 1 127 ? -8.846 -9.751 10.067 1.00 93.94 127 TRP A O 1
ATOM 956 N N . GLN A 1 128 ? -7.533 -11.337 9.166 1.00 89.81 128 GLN A N 1
ATOM 957 C CA . GLN A 1 128 ? -8.630 -12.090 8.545 1.00 89.81 128 GLN A CA 1
ATOM 958 C C . GLN A 1 128 ? -9.544 -12.755 9.587 1.00 89.81 128 GLN A C 1
ATOM 960 O O . GLN A 1 128 ? -10.747 -12.873 9.357 1.00 89.81 128 GLN A O 1
ATOM 965 N N . LEU A 1 129 ? -9.004 -13.145 10.747 1.00 91.38 129 LEU A N 1
ATOM 966 C CA . LEU A 1 129 ? -9.759 -13.739 11.858 1.00 91.38 129 LEU A CA 1
ATOM 967 C C . LEU A 1 129 ? -10.478 -12.707 12.747 1.00 91.38 129 LEU A C 1
ATOM 969 O O . LEU A 1 129 ? -11.130 -13.084 13.723 1.00 91.38 129 LEU A O 1
ATOM 973 N N . GLY A 1 130 ? -10.424 -11.420 12.393 1.00 88.44 130 GLY A N 1
ATOM 974 C CA . GLY A 1 130 ? -11.219 -10.371 13.032 1.00 88.44 130 GLY A CA 1
ATOM 975 C C . GLY A 1 130 ? -10.475 -9.523 14.064 1.00 88.44 130 GLY A C 1
ATOM 976 O O . GLY A 1 130 ? -11.124 -8.819 14.841 1.00 88.44 130 GLY A O 1
ATOM 977 N N . GLU A 1 131 ? -9.137 -9.512 14.071 1.00 91.94 131 GLU A N 1
ATOM 978 C CA . GLU A 1 131 ? -8.344 -8.606 14.920 1.00 91.94 131 GLU A CA 1
ATOM 979 C C . GLU A 1 131 ? -8.335 -7.139 14.434 1.00 91.94 131 GLU A C 1
ATOM 981 O O . GLU A 1 131 ? -7.304 -6.462 14.372 1.00 91.94 131 GLU A O 1
ATOM 986 N N . GLU A 1 132 ? -9.509 -6.590 14.119 1.00 90.31 132 GLU A N 1
ATOM 987 C CA . GLU A 1 132 ? -9.637 -5.251 13.537 1.00 90.31 132 GLU A CA 1
ATOM 988 C C . GLU A 1 132 ? -9.113 -4.149 14.470 1.00 90.31 132 GLU A C 1
ATOM 990 O O . GLU A 1 132 ? -8.467 -3.203 14.024 1.00 90.31 132 GLU A O 1
ATOM 995 N N . ARG A 1 133 ? -9.275 -4.299 15.792 1.00 92.38 133 ARG A N 1
ATOM 996 C CA . ARG A 1 133 ? -8.695 -3.351 16.759 1.00 92.38 133 ARG A CA 1
ATOM 997 C C . ARG A 1 133 ? -7.163 -3.315 16.680 1.00 92.38 133 ARG A C 1
ATOM 999 O O . ARG A 1 133 ? -6.588 -2.231 16.772 1.00 92.38 133 ARG A O 1
ATOM 1006 N N . ALA A 1 134 ? -6.508 -4.465 16.508 1.00 94.19 134 ALA A N 1
ATOM 1007 C CA . ALA A 1 134 ? -5.053 -4.535 16.389 1.00 94.19 134 ALA A CA 1
ATOM 1008 C C . ALA A 1 134 ? -4.576 -3.912 15.068 1.00 94.19 134 ALA A C 1
ATOM 1010 O O . ALA A 1 134 ? -3.616 -3.140 15.067 1.00 94.19 134 ALA A O 1
ATOM 1011 N N . ARG A 1 135 ? -5.297 -4.162 13.966 1.00 95.25 135 ARG A N 1
ATOM 1012 C CA . ARG A 1 135 ? -5.072 -3.501 12.669 1.00 95.25 135 ARG A CA 1
ATOM 1013 C C . ARG A 1 135 ? -5.164 -1.978 12.787 1.00 95.25 135 ARG A C 1
ATOM 1015 O O . ARG A 1 135 ? -4.259 -1.267 12.361 1.00 95.25 135 ARG A O 1
ATOM 1022 N N . LEU A 1 136 ? -6.220 -1.461 13.412 1.00 95.38 136 LEU A N 1
ATOM 1023 C CA . LEU A 1 136 ? -6.394 -0.018 13.586 1.00 95.38 136 LEU A CA 1
ATOM 1024 C C . LEU A 1 136 ? -5.302 0.599 14.467 1.00 95.38 136 LEU A C 1
ATOM 1026 O O . LEU A 1 136 ? -4.777 1.658 14.129 1.00 95.38 136 LEU A O 1
ATOM 1030 N N . ALA A 1 137 ? -4.908 -0.069 15.554 1.00 95.50 137 ALA A N 1
ATOM 1031 C CA . ALA A 1 137 ? -3.802 0.381 16.397 1.00 95.50 137 ALA A CA 1
ATOM 1032 C C . ALA A 1 137 ? -2.466 0.411 15.631 1.00 95.50 137 ALA A C 1
ATOM 1034 O O . ALA A 1 137 ? -1.690 1.356 15.770 1.00 95.50 137 ALA A O 1
ATOM 1035 N N . PHE A 1 138 ? -2.218 -0.583 14.773 1.00 96.94 138 PHE A N 1
ATOM 1036 C CA . PHE A 1 138 ? -1.040 -0.629 13.909 1.00 96.94 138 PHE A CA 1
ATOM 1037 C C . PHE A 1 138 ? -0.968 0.590 12.975 1.00 96.94 138 PHE A C 1
ATOM 1039 O O . PHE A 1 138 ? 0.097 1.200 12.847 1.00 96.94 138 PHE A O 1
ATOM 1046 N N . PHE A 1 139 ? -2.083 0.984 12.354 1.00 97.12 139 PHE A N 1
ATOM 1047 C CA . PHE A 1 139 ? -2.113 2.149 11.464 1.00 97.12 139 PHE A CA 1
ATOM 1048 C C . PHE A 1 139 ? -2.166 3.488 12.205 1.00 97.12 139 PHE A C 1
ATOM 1050 O O . PHE A 1 139 ? -1.561 4.450 11.738 1.00 97.12 139 PHE A O 1
ATOM 1057 N N . ALA A 1 140 ? -2.779 3.559 13.388 1.00 96.06 140 ALA A N 1
ATOM 1058 C CA . ALA A 1 140 ? -2.768 4.763 14.221 1.00 96.06 140 ALA A CA 1
ATOM 1059 C C . ALA A 1 140 ? -1.338 5.243 14.523 1.00 96.06 140 ALA A C 1
ATOM 1061 O O . ALA A 1 140 ? -1.030 6.423 14.362 1.00 96.06 140 ALA A O 1
ATOM 1062 N N . GLN A 1 141 ? -0.432 4.317 14.850 1.00 95.50 141 GLN A N 1
ATOM 1063 C CA . GLN A 1 141 ? 0.979 4.624 15.123 1.00 95.50 141 GLN A CA 1
ATOM 1064 C C . GLN A 1 141 ? 1.756 5.136 13.896 1.00 95.50 141 GLN A C 1
ATOM 1066 O O . GLN A 1 141 ? 2.854 5.668 14.034 1.00 95.50 141 GLN A O 1
ATOM 1071 N N . ARG A 1 142 ? 1.201 4.996 12.688 1.00 95.88 142 ARG A N 1
ATOM 1072 C CA . ARG A 1 142 ? 1.837 5.374 11.416 1.00 95.88 142 ARG A CA 1
ATOM 1073 C C . ARG A 1 142 ? 1.368 6.723 10.876 1.00 95.88 142 ARG A C 1
ATOM 1075 O O . ARG A 1 142 ? 1.853 7.164 9.837 1.00 95.88 142 ARG A O 1
ATOM 1082 N N . LEU A 1 143 ? 0.477 7.420 11.585 1.00 93.44 143 LEU A N 1
ATOM 1083 C CA . LEU A 1 143 ? 0.002 8.751 11.185 1.00 93.44 143 LEU A CA 1
ATOM 1084 C C . LEU A 1 143 ? 1.115 9.803 11.104 1.00 93.44 143 LEU A C 1
ATOM 1086 O O . LEU A 1 143 ? 0.987 10.775 10.364 1.00 93.44 143 LEU A O 1
ATOM 1090 N N . THR A 1 144 ? 2.209 9.603 11.835 1.00 92.06 144 THR A N 1
ATOM 1091 C CA . THR A 1 144 ? 3.373 10.498 11.871 1.00 92.06 144 THR A CA 1
ATOM 1092 C C . THR A 1 144 ? 4.598 9.910 11.168 1.00 92.06 144 THR A C 1
ATOM 1094 O O . THR A 1 144 ? 5.689 10.468 11.282 1.00 92.06 144 THR A O 1
ATOM 1097 N N . ASP A 1 145 ? 4.444 8.805 10.425 1.00 94.50 145 ASP A N 1
ATOM 1098 C CA . ASP A 1 145 ? 5.555 8.186 9.694 1.00 94.50 145 ASP A CA 1
ATOM 1099 C C . ASP A 1 145 ? 6.177 9.194 8.706 1.00 94.50 145 ASP A C 1
ATOM 1101 O O . ASP A 1 145 ? 5.435 9.944 8.077 1.00 94.50 145 ASP A O 1
ATOM 1105 N N . PRO A 1 146 ? 7.507 9.283 8.534 1.00 92.56 146 PRO A N 1
ATOM 1106 C CA . PRO A 1 146 ? 8.111 10.219 7.581 1.00 92.56 146 PRO A CA 1
ATOM 1107 C C . PRO A 1 146 ? 7.760 9.926 6.110 1.00 92.56 146 PRO A C 1
ATOM 1109 O O . PRO A 1 146 ? 7.731 10.856 5.296 1.00 92.56 146 PRO A O 1
ATOM 1112 N N . ASN A 1 147 ? 7.442 8.680 5.755 1.00 94.81 147 ASN A N 1
ATOM 1113 C CA . ASN A 1 147 ? 7.009 8.298 4.416 1.00 94.81 147 ASN A CA 1
ATOM 1114 C C . ASN A 1 147 ? 5.541 8.715 4.182 1.00 94.81 147 ASN A C 1
ATOM 1116 O O . ASN A 1 147 ? 4.625 8.352 4.920 1.00 94.81 147 ASN A O 1
ATOM 1120 N N . ALA A 1 148 ? 5.315 9.501 3.126 1.00 92.12 148 ALA A N 1
ATOM 1121 C CA . ALA A 1 148 ? 3.997 10.047 2.810 1.00 92.12 148 ALA A CA 1
ATOM 1122 C C . ALA A 1 148 ? 2.976 8.987 2.366 1.00 92.12 148 ALA A C 1
ATOM 1124 O O . ALA A 1 148 ? 1.798 9.131 2.692 1.00 92.12 148 ALA A O 1
ATOM 1125 N N . ASP A 1 149 ? 3.414 7.932 1.676 1.00 93.50 149 ASP A N 1
ATOM 1126 C CA . ASP A 1 149 ? 2.550 6.836 1.230 1.00 93.50 149 ASP A CA 1
ATOM 1127 C C . ASP A 1 149 ? 2.067 6.007 2.432 1.00 93.50 149 ASP A C 1
ATOM 1129 O O . ASP A 1 149 ? 0.885 5.671 2.513 1.00 93.50 149 ASP A O 1
ATOM 1133 N N . ILE A 1 150 ? 2.939 5.774 3.424 1.00 97.19 150 ILE A N 1
ATOM 1134 C CA . ILE A 1 150 ? 2.571 5.113 4.687 1.00 97.19 150 ILE A CA 1
ATOM 1135 C C . ILE A 1 150 ? 1.544 5.946 5.458 1.00 97.19 150 ILE A C 1
ATOM 1137 O O . ILE A 1 150 ? 0.514 5.410 5.871 1.00 97.19 150 ILE A O 1
ATOM 1141 N N . ARG A 1 151 ? 1.774 7.258 5.624 1.00 95.19 151 ARG A N 1
ATOM 1142 C CA . ARG A 1 151 ? 0.794 8.139 6.288 1.00 95.19 151 ARG A CA 1
ATOM 1143 C C . ARG A 1 151 ? -0.541 8.155 5.555 1.00 95.19 151 ARG A C 1
ATOM 1145 O O . ARG A 1 151 ? -1.591 8.113 6.189 1.00 95.19 151 ARG A O 1
ATOM 1152 N N . TYR A 1 152 ? -0.509 8.225 4.225 1.00 93.19 152 TYR A N 1
ATOM 1153 C CA . TYR A 1 152 ? -1.719 8.219 3.411 1.00 93.19 152 TYR A CA 1
ATOM 1154 C C . TYR A 1 152 ? -2.504 6.916 3.585 1.00 93.19 152 TYR A C 1
ATOM 1156 O O . TYR A 1 152 ? -3.716 6.958 3.800 1.00 93.19 152 TYR A O 1
ATOM 1164 N N . LEU A 1 153 ? -1.825 5.766 3.565 1.00 95.81 153 LEU A N 1
ATOM 1165 C CA . LEU A 1 153 ? -2.457 4.480 3.842 1.00 95.81 153 LEU A CA 1
ATOM 1166 C C . LEU A 1 153 ? -3.043 4.437 5.258 1.00 95.81 153 LEU A C 1
ATOM 1168 O O . LEU A 1 153 ? -4.204 4.074 5.411 1.00 95.81 153 LEU A O 1
ATOM 1172 N N . ALA A 1 154 ? -2.290 4.874 6.270 1.00 96.12 154 ALA A N 1
ATOM 1173 C CA . ALA A 1 154 ? -2.765 4.932 7.651 1.00 96.12 154 ALA A CA 1
ATOM 1174 C C . ALA A 1 154 ? -4.048 5.765 7.791 1.00 96.12 154 ALA A C 1
ATOM 1176 O O . ALA A 1 154 ? -5.002 5.330 8.430 1.00 96.12 154 ALA A O 1
ATOM 1177 N N . LEU A 1 155 ? -4.114 6.927 7.136 1.00 93.69 155 LEU A N 1
ATOM 1178 C CA . LEU A 1 155 ? -5.321 7.753 7.120 1.00 93.69 155 LEU A CA 1
ATOM 1179 C C . LEU A 1 155 ? -6.510 7.016 6.492 1.00 93.69 155 LEU A C 1
ATOM 1181 O O . LEU A 1 155 ? -7.600 7.051 7.053 1.00 93.69 155 LEU A O 1
ATOM 1185 N N . ARG A 1 156 ? -6.311 6.305 5.375 1.00 93.50 156 ARG A N 1
ATOM 1186 C CA . ARG A 1 156 ? -7.378 5.511 4.737 1.00 93.50 156 ARG A CA 1
ATOM 1187 C C . ARG A 1 156 ? -7.849 4.333 5.595 1.00 93.50 156 ARG A C 1
ATOM 1189 O O . ARG A 1 156 ? -9.024 3.970 5.544 1.00 93.50 156 ARG A O 1
ATOM 1196 N N . GLU A 1 157 ? -6.946 3.730 6.361 1.00 94.69 157 GLU A N 1
ATOM 1197 C CA . GLU A 1 157 ? -7.256 2.649 7.306 1.00 94.69 157 GLU A CA 1
ATOM 1198 C C . GLU A 1 157 ? -8.044 3.144 8.523 1.00 94.69 157 GLU A C 1
ATOM 1200 O O . GLU A 1 157 ? -8.863 2.409 9.064 1.00 94.69 157 GLU A O 1
ATOM 1205 N N . LEU A 1 158 ? -7.855 4.398 8.937 1.00 93.44 158 LEU A N 1
ATOM 1206 C CA . LEU A 1 158 ? -8.659 4.997 10.003 1.00 93.44 158 LEU A CA 1
ATOM 1207 C C . LEU A 1 158 ? -9.988 5.565 9.494 1.00 93.44 158 LEU A C 1
ATOM 1209 O O . LEU A 1 158 ? -10.984 5.489 10.203 1.00 93.44 158 LEU A O 1
ATOM 1213 N N . ASP A 1 159 ? -10.040 6.090 8.269 1.00 90.06 159 ASP A N 1
ATOM 1214 C CA . ASP A 1 159 ? -11.253 6.685 7.680 1.00 90.06 159 ASP A CA 1
ATOM 1215 C C . ASP A 1 159 ? -12.418 5.684 7.549 1.00 90.06 159 ASP A C 1
ATOM 1217 O O . ASP A 1 159 ? -13.589 6.029 7.684 1.00 90.06 159 ASP A O 1
ATOM 1221 N N . ARG A 1 160 ? -12.093 4.403 7.360 1.00 88.50 160 ARG A N 1
ATOM 1222 C CA . ARG A 1 160 ? -13.057 3.288 7.321 1.00 88.50 160 ARG A CA 1
ATOM 1223 C C . ARG A 1 160 ? -13.512 2.789 8.691 1.00 88.50 160 ARG A C 1
ATOM 1225 O O . ARG A 1 160 ? -14.444 1.991 8.765 1.00 88.50 160 ARG A O 1
ATOM 1232 N N . ALA A 1 161 ? -12.802 3.148 9.755 1.00 89.06 161 ALA A N 1
ATOM 1233 C CA . ALA A 1 161 ? -12.978 2.495 11.036 1.00 89.06 161 ALA A CA 1
ATOM 1234 C C . ALA A 1 161 ? -14.326 2.889 11.656 1.00 89.06 161 ALA A C 1
ATOM 1236 O O . ALA A 1 161 ? -14.708 4.065 11.617 1.00 89.06 161 ALA A O 1
ATOM 1237 N N . PRO A 1 162 ? -15.046 1.953 12.304 1.00 86.69 162 PRO A N 1
ATOM 1238 C CA . PRO A 1 162 ? -16.249 2.305 13.034 1.00 86.69 162 PRO A CA 1
ATOM 1239 C C . PRO A 1 162 ? -15.937 3.388 14.067 1.00 86.69 162 PRO A C 1
ATOM 1241 O O . PRO A 1 162 ? -15.009 3.257 14.867 1.00 86.69 162 PRO A O 1
ATOM 1244 N N . TYR A 1 163 ? -16.750 4.444 14.100 1.00 84.62 163 TYR A N 1
ATOM 1245 C CA . TYR A 1 163 ? -16.509 5.601 14.969 1.00 84.62 163 TYR A CA 1
ATOM 1246 C C . TYR A 1 163 ? -16.324 5.229 16.454 1.00 84.62 163 TYR A C 1
ATOM 1248 O O . TYR A 1 163 ? -15.538 5.850 17.170 1.00 84.62 163 TYR A O 1
ATOM 1256 N N . GLY A 1 164 ? -17.013 4.180 16.919 1.00 88.00 164 GLY A N 1
ATOM 1257 C CA . GLY A 1 164 ? -16.844 3.646 18.272 1.00 88.00 164 GLY A CA 1
ATOM 1258 C C . GLY A 1 164 ? -15.444 3.084 18.548 1.00 88.00 164 GLY A C 1
ATOM 1259 O O . GLY A 1 164 ? -14.950 3.249 19.660 1.00 88.00 164 GLY A O 1
ATOM 1260 N N . MET A 1 165 ? -14.793 2.475 17.552 1.00 89.38 165 MET A N 1
ATOM 1261 C CA . MET A 1 165 ? -13.411 2.000 17.663 1.00 89.38 165 MET A CA 1
ATOM 1262 C C . MET A 1 165 ? -12.421 3.160 17.599 1.00 89.38 165 MET A C 1
ATOM 1264 O O . MET A 1 165 ? -11.519 3.214 18.426 1.00 89.38 165 MET A O 1
ATOM 1268 N N . LEU A 1 166 ? -12.631 4.127 16.696 1.00 88.75 166 LEU A N 1
ATOM 1269 C CA . LEU A 1 166 ? -11.766 5.309 16.575 1.00 88.75 166 LEU A CA 1
ATOM 1270 C C . LEU A 1 166 ? -11.622 6.071 17.894 1.00 88.75 166 LEU A C 1
ATOM 1272 O O . LEU A 1 166 ? -10.523 6.470 18.260 1.00 88.75 166 LEU A O 1
ATOM 1276 N N . LYS A 1 167 ? -12.719 6.222 18.645 1.00 89.94 167 LYS A N 1
ATOM 1277 C CA . LYS A 1 167 ? -12.712 6.867 19.970 1.00 89.94 167 LYS A CA 1
ATOM 1278 C C . LYS A 1 167 ? -11.828 6.180 21.009 1.00 89.94 167 LYS A C 1
ATOM 1280 O O . LYS A 1 167 ? -11.514 6.794 22.022 1.00 89.94 167 LYS A O 1
ATOM 1285 N N . GLN A 1 168 ? -11.521 4.906 20.805 1.00 91.25 168 GLN A N 1
ATOM 1286 C CA . GLN A 1 168 ? -10.744 4.087 21.731 1.00 91.25 168 GLN A CA 1
ATOM 1287 C C . GLN A 1 168 ? -9.276 3.976 21.308 1.00 91.25 168 GLN A C 1
ATOM 1289 O O . GLN A 1 168 ? -8.494 3.375 22.040 1.00 91.25 168 GLN A O 1
ATOM 1294 N N . LEU A 1 169 ? -8.905 4.504 20.136 1.00 91.44 169 LEU A N 1
ATOM 1295 C CA . LEU A 1 169 ? -7.530 4.459 19.658 1.00 91.44 169 LEU A CA 1
ATOM 1296 C C . LEU A 1 169 ? -6.675 5.497 20.376 1.00 91.44 169 LEU A C 1
ATOM 1298 O O . LEU A 1 169 ? -7.078 6.646 20.550 1.00 91.44 169 LEU A O 1
ATOM 1302 N N . ASP A 1 170 ? -5.466 5.079 20.729 1.00 91.06 170 ASP A N 1
ATOM 1303 C CA . ASP A 1 170 ? -4.405 5.991 21.123 1.00 91.06 170 ASP A CA 1
ATOM 1304 C C . ASP A 1 170 ? -3.746 6.543 19.855 1.00 91.06 170 ASP A C 1
ATOM 1306 O O . ASP A 1 170 ? -3.239 5.782 19.024 1.00 91.06 170 ASP A O 1
ATOM 1310 N N . LEU A 1 171 ? -3.823 7.861 19.668 1.00 90.50 171 LEU A N 1
ATOM 1311 C CA . LEU A 1 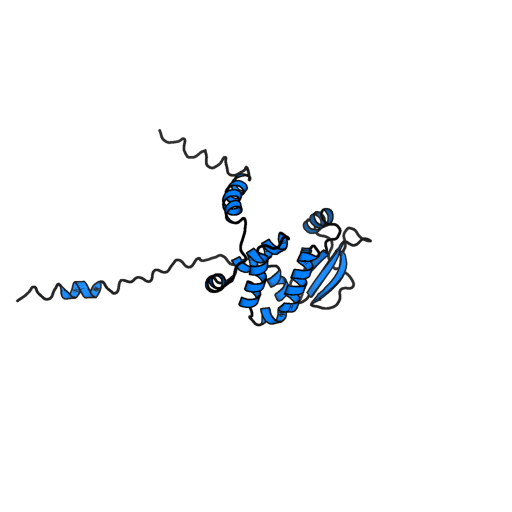171 ? -3.282 8.534 18.492 1.00 90.50 171 LEU A CA 1
ATOM 1312 C C . LEU A 1 171 ? -1.975 9.231 18.868 1.00 90.50 171 LEU A C 1
ATOM 1314 O O . LEU A 1 171 ? -1.939 9.943 19.876 1.00 90.50 171 LEU A O 1
ATOM 1318 N N . PRO A 1 172 ? -0.916 9.099 18.051 1.00 88.81 172 PRO A N 1
ATOM 1319 C CA . PRO A 1 172 ? 0.323 9.804 18.314 1.00 88.81 172 PRO A CA 1
ATOM 1320 C C . PRO A 1 172 ? 0.086 11.323 18.290 1.00 88.81 172 PRO A C 1
ATOM 1322 O O . PRO A 1 172 ? -0.748 11.818 17.520 1.00 88.81 172 PRO A O 1
ATOM 1325 N N . PRO A 1 173 ? 0.830 12.094 19.101 1.00 84.75 173 PRO A N 1
ATOM 1326 C CA . PRO A 1 173 ? 0.764 13.543 19.039 1.00 84.75 173 PRO A CA 1
ATOM 1327 C C . PRO A 1 173 ? 1.176 14.006 17.640 1.00 84.75 173 PRO A C 1
ATOM 1329 O O . PRO A 1 173 ? 2.223 13.619 17.126 1.00 84.75 173 PRO A O 1
ATOM 1332 N N . MET A 1 174 ? 0.349 14.852 17.029 1.00 79.19 174 MET A N 1
ATOM 1333 C CA . MET A 1 174 ? 0.633 15.477 15.740 1.00 79.19 174 MET A CA 1
ATOM 1334 C C . MET A 1 174 ? 1.215 16.874 16.004 1.00 79.19 174 MET A C 1
ATOM 1336 O O . MET A 1 174 ? 0.441 17.805 16.251 1.00 79.19 174 MET A O 1
ATOM 1340 N N . PRO A 1 175 ? 2.554 17.036 16.013 1.00 69.81 175 PRO A N 1
ATOM 1341 C CA . PRO A 1 175 ? 3.210 18.252 16.501 1.00 69.81 175 PRO A CA 1
ATOM 1342 C C . PRO A 1 175 ? 2.817 19.507 15.710 1.00 69.81 175 PRO A C 1
ATOM 1344 O O . PRO A 1 175 ? 2.739 20.588 16.289 1.00 69.81 175 PRO A O 1
ATOM 1347 N N . ASP A 1 176 ? 2.465 19.348 14.432 1.00 73.12 176 ASP A N 1
ATOM 1348 C CA . ASP A 1 176 ? 2.129 20.448 13.526 1.00 73.12 176 ASP A CA 1
ATOM 1349 C C . ASP A 1 176 ? 0.641 20.518 13.160 1.00 73.12 176 ASP A C 1
ATOM 1351 O O . ASP A 1 176 ? 0.263 21.284 12.278 1.00 73.12 176 ASP A O 1
ATOM 1355 N N . LEU A 1 177 ? -0.244 19.794 13.861 1.00 72.38 177 LEU A N 1
ATOM 1356 C CA . LEU A 1 177 ? -1.664 19.695 13.489 1.00 72.38 177 LEU A CA 1
ATOM 1357 C C . LEU A 1 177 ? -2.334 21.062 13.305 1.00 72.38 177 LEU A C 1
ATOM 1359 O O . LEU A 1 177 ? -3.090 21.276 12.360 1.00 72.38 177 LEU A O 1
ATOM 1363 N N . ARG A 1 178 ? -2.058 22.007 14.209 1.00 73.62 178 ARG A N 1
ATOM 1364 C CA . ARG A 1 178 ? -2.605 23.366 14.115 1.00 73.62 178 ARG A CA 1
ATOM 1365 C C . ARG A 1 178 ? -2.112 24.073 12.851 1.00 73.62 178 ARG A C 1
ATOM 1367 O O . ARG A 1 178 ? -2.923 24.642 12.125 1.00 73.62 178 ARG A O 1
ATOM 1374 N N . ALA A 1 179 ? -0.811 24.011 12.580 1.00 72.56 179 ALA A N 1
ATOM 1375 C CA . ALA A 1 179 ? -0.217 24.614 11.393 1.00 72.56 179 ALA A CA 1
ATOM 1376 C C . ALA A 1 179 ? -0.710 23.934 10.103 1.00 72.56 179 ALA A C 1
ATOM 1378 O O . ALA A 1 179 ? -0.951 24.612 9.105 1.00 72.56 179 ALA A O 1
ATOM 1379 N N . ASP A 1 180 ? -0.937 22.622 10.134 1.00 68.12 180 ASP A N 1
ATOM 1380 C CA . ASP A 1 180 ? -1.464 21.844 9.015 1.00 68.12 180 ASP A CA 1
ATOM 1381 C C . ASP A 1 180 ? -2.938 22.143 8.734 1.00 68.12 180 ASP A C 1
ATOM 1383 O O . ASP A 1 180 ? -3.318 22.268 7.569 1.00 68.12 180 ASP A O 1
ATOM 1387 N N . ILE A 1 181 ? -3.764 22.343 9.763 1.00 71.25 181 ILE A N 1
ATOM 1388 C CA . ILE A 1 181 ? -5.161 22.775 9.602 1.00 71.25 181 ILE A CA 1
ATOM 1389 C C . ILE A 1 181 ? -5.210 24.204 9.043 1.00 71.25 181 ILE A C 1
ATOM 1391 O O . ILE A 1 181 ? -5.903 24.472 8.058 1.00 71.25 181 ILE A O 1
ATOM 1395 N N . GLU A 1 182 ? -4.436 25.125 9.621 1.00 74.06 182 GLU A N 1
ATOM 1396 C CA . GLU A 1 182 ? -4.393 26.531 9.199 1.00 74.06 182 GLU A CA 1
ATOM 1397 C C . GLU A 1 182 ? -3.763 26.696 7.794 1.00 74.06 182 GLU A C 1
ATOM 1399 O O . GLU A 1 182 ? -4.176 27.552 7.002 1.00 74.06 182 GLU A O 1
ATOM 1404 N N . GLY A 1 183 ? -2.799 25.841 7.439 1.00 62.22 183 GLY A N 1
ATOM 1405 C CA . GLY A 1 183 ? -2.125 25.802 6.139 1.00 62.22 183 GLY A CA 1
ATOM 1406 C C . GLY A 1 183 ? -2.865 24.997 5.062 1.00 62.22 183 GLY A C 1
ATOM 1407 O O . GLY A 1 183 ? -2.781 25.333 3.878 1.00 62.22 183 GLY A O 1
ATOM 1408 N N . GLY A 1 184 ? -3.621 23.966 5.441 1.00 51.62 184 GLY A N 1
ATOM 1409 C CA . GLY A 1 184 ? -4.439 23.132 4.553 1.00 51.62 184 GLY A CA 1
ATOM 1410 C C . GLY A 1 184 ? -5.573 23.918 3.899 1.00 51.62 184 GLY A C 1
ATOM 1411 O O . GLY A 1 184 ? -5.794 23.796 2.692 1.00 51.62 184 GLY A O 1
ATOM 1412 N N . ILE A 1 185 ? -6.185 24.843 4.649 1.00 48.72 185 ILE A N 1
ATOM 1413 C CA . ILE A 1 185 ? -7.134 25.824 4.104 1.00 48.72 185 ILE A CA 1
ATOM 1414 C C . ILE A 1 185 ? -6.465 26.642 2.986 1.00 48.72 185 ILE A C 1
ATOM 1416 O O . ILE A 1 185 ? -7.041 26.805 1.915 1.00 48.72 185 ILE A O 1
ATOM 1420 N N . ARG A 1 186 ? -5.209 27.084 3.153 1.00 39.94 186 ARG A N 1
ATOM 1421 C CA . ARG A 1 186 ? -4.485 27.840 2.108 1.00 39.94 186 ARG A CA 1
ATOM 1422 C C . ARG A 1 186 ? -4.083 26.991 0.896 1.00 39.94 186 ARG A C 1
ATOM 1424 O O . ARG A 1 186 ? -4.017 27.531 -0.208 1.00 39.94 186 ARG A O 1
ATOM 1431 N N . ARG A 1 187 ? -3.822 25.690 1.069 1.00 42.59 187 ARG A N 1
ATOM 1432 C CA . ARG A 1 187 ? -3.499 24.765 -0.036 1.00 42.59 187 ARG A CA 1
ATOM 1433 C C . ARG A 1 187 ? -4.718 24.443 -0.905 1.00 42.59 187 ARG A C 1
ATOM 1435 O O . ARG A 1 187 ? -4.577 24.439 -2.124 1.00 42.59 187 ARG A O 1
ATOM 1442 N N . LEU A 1 188 ? -5.909 24.311 -0.316 1.00 42.69 188 LEU A N 1
ATOM 1443 C CA . LEU A 1 188 ? -7.170 24.170 -1.064 1.00 42.69 188 LEU A CA 1
ATOM 1444 C C . LEU A 1 188 ? -7.500 25.409 -1.920 1.00 42.69 188 LEU A C 1
ATOM 1446 O O . LEU A 1 188 ? -8.091 25.279 -2.989 1.00 42.69 188 LEU A O 1
ATOM 1450 N N . PHE A 1 189 ? -7.046 26.602 -1.519 1.00 38.75 189 PHE A N 1
ATOM 1451 C CA . PHE A 1 189 ? -7.217 27.841 -2.293 1.00 38.75 189 PHE A CA 1
ATOM 1452 C C . PHE A 1 189 ? -6.128 28.110 -3.349 1.00 38.75 189 PHE A C 1
ATOM 1454 O O . PHE A 1 189 ? -6.223 29.105 -4.067 1.00 38.75 189 PHE A O 1
ATOM 1461 N N . ARG A 1 190 ? -5.111 27.245 -3.493 1.00 35.84 190 ARG A N 1
ATOM 1462 C CA . ARG A 1 190 ? -4.080 27.373 -4.545 1.00 35.84 190 ARG A CA 1
ATOM 1463 C C . ARG A 1 190 ? -4.369 26.573 -5.819 1.00 35.84 190 ARG A C 1
ATOM 1465 O O . ARG A 1 190 ? -3.677 26.778 -6.814 1.00 35.84 190 ARG A O 1
ATOM 1472 N N . SER A 1 191 ? -5.421 25.755 -5.840 1.00 36.25 191 SER A N 1
ATOM 1473 C CA . SER A 1 191 ? -5.996 25.231 -7.083 1.00 36.25 191 SER A CA 1
ATOM 1474 C C . SER A 1 191 ? -6.775 26.355 -7.773 1.00 36.25 191 SER A C 1
ATOM 1476 O O . SER A 1 191 ? -7.947 26.600 -7.489 1.00 36.25 191 SER A O 1
ATOM 1478 N N . ALA A 1 192 ? -6.090 27.091 -8.646 1.00 42.72 192 ALA A N 1
ATOM 1479 C CA . ALA A 1 192 ? -6.536 28.317 -9.309 1.00 42.72 192 ALA A CA 1
ATOM 1480 C C . ALA A 1 192 ? -7.677 28.144 -10.343 1.00 42.72 192 ALA A C 1
ATOM 1482 O O . ALA A 1 192 ? -7.665 28.789 -11.385 1.00 42.72 192 ALA A O 1
ATOM 1483 N N . PHE A 1 193 ? -8.687 27.316 -10.062 1.00 40.00 193 PHE A N 1
ATOM 1484 C CA . PHE A 1 193 ? -9.861 27.152 -10.932 1.00 40.00 193 PHE A CA 1
ATOM 1485 C C . PHE A 1 193 ? -11.210 27.435 -10.254 1.00 40.00 193 PHE A C 1
ATOM 1487 O O . PHE A 1 193 ? -12.202 27.636 -10.945 1.00 40.00 193 PHE A O 1
ATOM 1494 N N . CYS A 1 194 ? -11.273 27.547 -8.922 1.00 35.88 194 CYS A N 1
ATOM 1495 C CA . CYS A 1 194 ? -12.547 27.787 -8.221 1.00 35.88 194 CYS A CA 1
ATOM 1496 C C . CYS A 1 194 ? -12.830 29.278 -7.919 1.00 35.88 194 CYS A C 1
ATOM 1498 O O . CYS A 1 194 ? -13.949 29.659 -7.582 1.00 35.88 194 CYS A O 1
ATOM 1500 N N . TRP A 1 195 ? -11.839 30.167 -8.070 1.00 33.38 195 TRP A N 1
ATOM 1501 C CA . TRP A 1 195 ? -11.972 31.566 -7.632 1.00 33.38 195 TRP A CA 1
ATOM 1502 C C . TRP A 1 195 ? -12.824 32.460 -8.551 1.00 33.38 195 TRP A C 1
ATOM 1504 O O . TRP A 1 195 ? -13.369 33.456 -8.076 1.00 33.38 195 TRP A O 1
ATOM 1514 N N . LEU A 1 196 ? -12.997 32.123 -9.838 1.00 37.78 196 LEU A N 1
ATOM 1515 C CA . LEU A 1 196 ? -13.843 32.931 -10.732 1.00 37.78 196 LEU A CA 1
ATOM 1516 C C . LEU A 1 196 ? -15.348 32.655 -10.575 1.00 37.78 196 LEU A C 1
ATOM 1518 O O . LEU A 1 196 ? -16.147 33.551 -10.838 1.00 37.78 196 LEU A O 1
ATOM 1522 N N . ALA A 1 197 ? -15.752 31.473 -10.100 1.00 40.34 197 ALA A N 1
ATOM 1523 C CA . ALA A 1 197 ? -17.171 31.118 -9.997 1.00 40.34 197 ALA A CA 1
ATOM 1524 C C . ALA A 1 197 ? -17.890 31.818 -8.824 1.00 40.34 197 ALA A C 1
ATOM 1526 O O . ALA A 1 197 ? -19.069 32.146 -8.928 1.00 40.34 197 ALA A O 1
ATOM 1527 N N . CYS A 1 198 ? -17.184 32.132 -7.732 1.00 38.69 198 CYS A N 1
ATOM 1528 C CA . CYS A 1 198 ? -17.805 32.729 -6.540 1.00 38.69 198 CYS A CA 1
ATOM 1529 C C . CYS A 1 198 ? -17.870 34.267 -6.540 1.00 38.69 198 CYS A C 1
ATOM 1531 O O . CYS A 1 198 ? -18.519 34.842 -5.668 1.00 38.69 198 CYS A O 1
ATOM 1533 N N . ARG A 1 199 ? -17.248 34.963 -7.504 1.00 38.47 199 ARG A N 1
ATOM 1534 C CA . ARG A 1 199 ? -17.301 36.439 -7.584 1.00 38.47 199 ARG A CA 1
ATOM 1535 C C . ARG A 1 199 ? -18.406 36.994 -8.491 1.00 38.47 199 ARG A C 1
ATOM 1537 O O . ARG A 1 199 ? -18.664 38.191 -8.440 1.00 38.47 199 ARG A O 1
ATOM 1544 N N . GLY A 1 200 ? -19.089 36.150 -9.267 1.00 37.84 200 GLY A N 1
ATOM 1545 C CA . GLY A 1 200 ? -20.126 36.578 -10.218 1.00 37.84 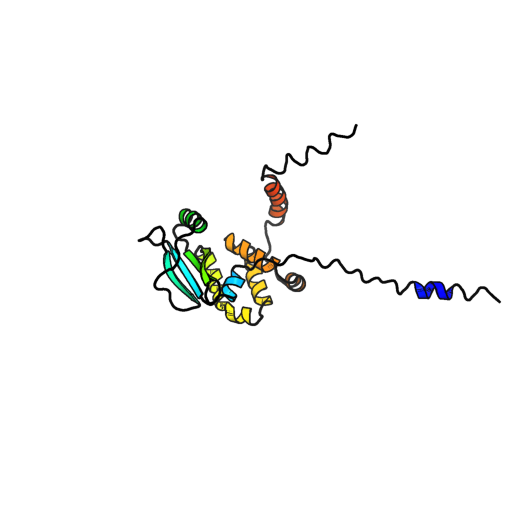200 GLY A CA 1
ATOM 1546 C C . GLY A 1 200 ? -21.540 36.765 -9.647 1.00 37.84 200 GLY A C 1
ATOM 1547 O O . GLY A 1 200 ? -22.393 37.305 -10.340 1.00 37.84 200 GLY A O 1
ATOM 1548 N N . ILE A 1 201 ? -21.817 36.342 -8.407 1.00 42.91 201 ILE A N 1
ATOM 1549 C CA . ILE A 1 201 ? -23.201 36.252 -7.884 1.00 42.91 201 ILE A CA 1
ATOM 1550 C C . ILE A 1 201 ? -23.617 37.449 -7.000 1.00 42.91 201 ILE A C 1
ATOM 1552 O O . ILE A 1 201 ? -24.794 37.607 -6.692 1.00 42.91 201 ILE A O 1
ATOM 1556 N N . VAL A 1 202 ? -22.706 38.364 -6.642 1.00 41.91 202 VAL A N 1
ATOM 1557 C CA . VAL A 1 202 ? -23.025 39.483 -5.717 1.00 41.91 202 VAL A CA 1
ATOM 1558 C C . VAL A 1 202 ? -23.232 40.840 -6.420 1.00 41.91 202 VAL A C 1
ATOM 1560 O O . VAL A 1 202 ? -23.581 41.819 -5.772 1.00 41.91 202 VAL A O 1
ATOM 1563 N N . ALA A 1 203 ? -23.120 40.924 -7.749 1.00 38.09 203 ALA A N 1
ATOM 1564 C CA . ALA A 1 203 ? -23.272 42.190 -8.486 1.00 38.09 203 ALA A CA 1
ATOM 1565 C C . ALA A 1 203 ? -24.628 42.363 -9.209 1.00 38.09 203 ALA A C 1
ATOM 1567 O O . ALA A 1 203 ? -24.719 43.100 -10.184 1.00 38.09 203 ALA A O 1
ATOM 1568 N N . LEU A 1 204 ? -25.692 41.708 -8.733 1.00 41.00 204 LEU A N 1
ATOM 1569 C CA . LEU A 1 204 ? -27.069 41.921 -9.203 1.00 41.00 204 LEU A CA 1
ATOM 1570 C C . LEU A 1 204 ? -28.012 42.075 -8.006 1.00 41.00 204 LEU A C 1
ATOM 1572 O O . LEU A 1 204 ? -28.822 41.205 -7.705 1.00 41.00 204 LEU A O 1
ATOM 1576 N N . ARG A 1 205 ? -27.858 43.191 -7.287 1.00 40.62 205 ARG A N 1
ATOM 1577 C CA . ARG A 1 205 ? -28.901 43.817 -6.456 1.00 40.62 205 ARG A CA 1
ATOM 1578 C C . ARG A 1 205 ? -28.434 45.202 -5.999 1.00 40.62 205 ARG A C 1
ATOM 1580 O O . ARG A 1 205 ? -27.952 45.357 -4.879 1.00 40.62 205 ARG A O 1
ATOM 1587 N N . ARG A 1 206 ? -28.591 46.187 -6.880 1.00 38.81 206 ARG A N 1
ATOM 1588 C CA . ARG A 1 206 ? -29.244 47.490 -6.650 1.00 38.81 206 A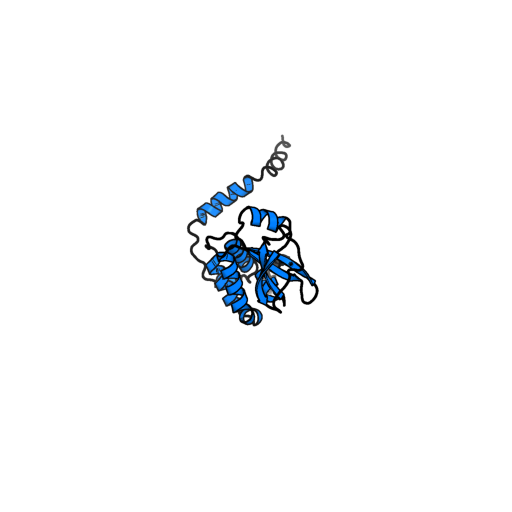RG A CA 1
ATOM 1589 C C . ARG A 1 206 ? -29.045 48.374 -7.869 1.00 38.81 206 ARG A C 1
ATOM 1591 O O . ARG A 1 206 ? -27.891 48.457 -8.332 1.00 38.81 206 ARG A O 1
#

Secondary structure (DSSP, 8-state):
--STTSSHHHHHTSTT--------------PPPPHHHHHHH-S-EEEEEE-SS-TTSEEEEEEEESSPPSS--SPPPHHHHHHHHH-TT-EEEEEESTTTS-EEEEEEE-HHHHHHHHHHHHTHHHHHTT-HHHHHHHHHTTTT-SSHHHHHHHHHHHHTS-HHHHTTPPPPP-TTHHHHHHHHHHHHTTSTTSTTTSSSSSS---

Radius of gyration: 26.76 Å; chains: 1; bounding box: 87×67×60 Å

Foldseek 3Di:
DPDPPPVVVVVVVPPVPPDPPPVPPPPDDDQDDAPLNLLLQFQWKFKWAQDPVDNQATQTDGTLGDDDDRGDPGTQDPVNNVVCVVPVPWIWMWTAPHPDHDIDTRDTDDPVVVVVVSVSSVCSVVVVVPVLLVVLQSLLAQCPPPDPVSNVSSVSSLVNDDPVSNVVHDHDDDPCVVVCVVVVVVVVVPPPPPVVVVPPPPPPDD

Sequence (206 aa):
MRMRNRFLALVLGGMLAAGTAQACAFHGYTPNPTLVDVLLSTEQVAIVKRSAADPRGYDPVATLVGPELTDVPLGVGPEAAIRLKAQPGANVLIARDGSYGPWVEIAVMDDRYQSMVEDVMARQSDWQLGEERARLAFFAQRLTDPNADIRYLALRELDRAPYGMLKQLDLPPMPDLRADIEGGIRRLFRSAFCWLACRGIVALRR